Protein AF-0000000084929767 (afdb_homodimer)

Radius of gyration: 20.34 Å; Cα contacts (8 Å, |Δi|>4): 968; chains: 2; bounding box: 61×55×46 Å

pLDDT: mean 95.63, std 10.63, range [23.5, 98.94]

Organism: Streptomyces venezuelae (strain ATCC 10712 / CBS 650.69 / DSM 40230 / JCM 4526 / NBRC 13096 / PD 04745) (NCBI:txid953739)

Sequence (358 aa):
MSEGKRAPLPHDFHPPVAAFTVVSDDIAPGGVLKDAQVYAAGNTSPQLRWEGFPPGTKSFAVTCFDPDAPTGSGFWHWVLFDIPASVTELPAGAGSGSFEGLPAGAVHVRNDYGSKDFGGAAPPAGDPAHRYVFTVYAVDSEKLGPDSDASPAAIGFNLRFHTLGRAQLIGEYAAPAAGMSEGKRAPLPHDFHPPVAAFTVVSDDIAPGGVLKDAQVYAAGNTSPQLRWEGFPPGTKSFAVTCFDPDAPTGSGFWHWVLFDIPASVTELPAGAGSGSFEGLPAGAVHVRNDYGSKDFGGAAPPAGDPAHRYVFTVYAVDSEKLGPDSDASPAAIGFNLRFHTLGRAQLIGEYAAPAAG

Foldseek 3Di:
DPPDDAFDDPCPPADDAAAWAKDFPQFDFAAAHDQCQAQVGNFKDTKMFIDDADPLFAWKKKWKWWRRAPPVRTWTQWIKILHGPVDGIAHIRCFHDPNVRPDPPIEFAQTPVRDRGGGGDDHDAPDDKIKIKIKMFRFNDSDLPDHNHDYPVVSVVSSSVGGNYMYIGIHIYHDHHPD/DPPDDAFDDPCPPADDAAAWAKDFPQFDFAAAHDQCQAQVGNFKDTKMFIDDADPLFAWKKKWKWWSRAPPVRTWTQWIKILHGPVDGIAHIRCFHDPNVRPDPPIEFAQTPVRDRGGGGDDHDAPDDKIKIKIKMFRFNDSDLPDHRHDYPVVSVVSSSVGGNYMYIGIHIYHDHHPD

InterPro domains:
  IPR005247 YbhB/YbcL/LppC-like [TIGR00481] (39-170)
  IPR005247 YbhB/YbcL/LppC-like [cd00865] (21-173)
  IPR008914 Phosphatidylethanolamine-binding protein [PF01161] (40-173)
  IPR036610 PEBP-like superfamily [G3DSA:3.90.280.10] (6-175)
  IPR036610 PEBP-like superfamily [SSF49777] (20-174)

Structure (mmCIF, N/CA/C/O backbone):
data_AF-0000000084929767-model_v1
#
loop_
_entity.id
_entity.type
_entity.pdbx_description
1 polymer 'Phospholipid-binding protein'
#
loop_
_atom_site.group_PDB
_atom_site.id
_atom_site.type_symbol
_atom_site.label_atom_id
_atom_site.label_alt_id
_atom_site.label_comp_id
_atom_site.label_asym_id
_atom_site.label_entity_id
_atom_site.label_seq_id
_atom_site.pdbx_PDB_ins_code
_atom_site.Cartn_x
_atom_site.Cartn_y
_atom_site.Cartn_z
_atom_site.occupancy
_atom_site.B_iso_or_equiv
_atom_site.auth_seq_id
_atom_site.auth_comp_id
_atom_site.auth_asym_id
_atom_site.auth_atom_id
_atom_site.pdbx_PDB_model_num
ATOM 1 N N . MET A 1 1 ? -19.5 9.883 -20.906 1 24 1 MET A N 1
ATOM 2 C CA . MET A 1 1 ? -18.938 9.867 -19.547 1 24 1 MET A CA 1
ATOM 3 C C . MET A 1 1 ? -17.438 9.617 -19.578 1 24 1 MET A C 1
ATOM 5 O O . MET A 1 1 ? -16.953 8.789 -20.359 1 24 1 MET A O 1
ATOM 9 N N . SER A 1 2 ? -16.594 10.602 -19.547 1 31.78 2 SER A N 1
ATOM 10 C CA . SER A 1 2 ? -15.148 10.531 -19.781 1 31.78 2 SER A CA 1
ATOM 11 C C . SER A 1 2 ? -14.562 9.25 -19.203 1 31.78 2 SER A C 1
ATOM 13 O O . SER A 1 2 ? -14.844 8.891 -18.062 1 31.78 2 SER A O 1
ATOM 15 N N . GLU A 1 3 ? -14.594 8.18 -19.734 1 40.56 3 GLU A N 1
ATOM 16 C CA . GLU A 1 3 ? -14.031 6.918 -19.266 1 40.56 3 GLU A CA 1
ATOM 17 C C . GLU A 1 3 ? -12.891 7.152 -18.281 1 40.56 3 GLU A C 1
ATOM 19 O O . GLU A 1 3 ? -11.828 7.652 -18.672 1 40.56 3 GLU A O 1
ATOM 24 N N . GLY A 1 4 ? -13.086 7.742 -17.156 1 52.62 4 GLY A N 1
ATOM 25 C CA . GLY A 1 4 ? -12.195 8.289 -16.156 1 52.62 4 GLY A CA 1
ATOM 26 C C . GLY A 1 4 ? -10.977 7.418 -15.898 1 52.62 4 GLY A C 1
ATOM 27 O O . GLY A 1 4 ? -11.016 6.207 -16.125 1 52.62 4 GLY A O 1
ATOM 28 N N . LYS A 1 5 ? -9.742 7.898 -15.969 1 76.12 5 LYS A N 1
ATOM 29 C CA . LYS A 1 5 ? -8.43 7.285 -15.781 1 76.12 5 LYS A CA 1
ATOM 30 C C . LYS A 1 5 ? -8.383 6.473 -14.492 1 76.12 5 LYS A C 1
ATOM 32 O O . LYS A 1 5 ? -8.812 6.945 -13.438 1 76.12 5 LYS A O 1
ATOM 37 N N . ARG A 1 6 ? -8.344 5.047 -14.57 1 91 6 ARG A N 1
ATOM 38 C CA . ARG A 1 6 ? -8.203 4.129 -13.438 1 91 6 ARG A CA 1
ATOM 39 C C . ARG A 1 6 ? -6.77 4.098 -12.93 1 91 6 ARG A C 1
ATOM 41 O O . ARG A 1 6 ? -5.84 4.453 -13.656 1 91 6 ARG A O 1
ATOM 48 N N . ALA A 1 7 ? -6.73 3.816 -11.703 1 95.12 7 ALA A N 1
ATOM 49 C CA . ALA A 1 7 ? -5.406 3.662 -11.109 1 95.12 7 ALA A CA 1
ATOM 50 C C . ALA A 1 7 ? -4.574 2.643 -11.883 1 95.12 7 ALA A C 1
ATOM 52 O O . ALA A 1 7 ? -5.117 1.687 -12.445 1 95.12 7 ALA A O 1
ATOM 53 N N . PRO A 1 8 ? -3.293 2.797 -11.961 1 95.25 8 PRO A N 1
ATOM 54 C CA . PRO A 1 8 ? -2.443 1.841 -12.68 1 95.25 8 PRO A CA 1
ATOM 55 C C . PRO A 1 8 ? -2.375 0.481 -11.992 1 95.25 8 PRO A C 1
ATOM 57 O O . PRO A 1 8 ? -2.703 0.367 -10.805 1 95.25 8 PRO A O 1
ATOM 60 N N . LEU A 1 9 ? -1.969 -0.459 -12.789 1 96.19 9 LEU A N 1
ATOM 61 C CA . LEU A 1 9 ? -1.688 -1.779 -12.234 1 96.19 9 LEU A CA 1
ATOM 62 C C . LEU A 1 9 ? -0.354 -1.786 -11.5 1 96.19 9 LEU A C 1
ATOM 64 O O . LEU A 1 9 ? 0.481 -0.903 -11.703 1 96.19 9 LEU A O 1
ATOM 68 N N . PRO A 1 10 ? -0.152 -2.791 -10.594 1 94.62 10 PRO A N 1
ATOM 69 C CA . PRO A 1 10 ? 0.975 -2.725 -9.656 1 94.62 10 PRO A CA 1
ATOM 70 C C . PRO A 1 10 ? 2.328 -2.801 -10.359 1 94.62 10 PRO A C 1
ATOM 72 O O . PRO A 1 10 ? 3.346 -2.387 -9.797 1 94.62 10 PRO A O 1
ATOM 75 N N . HIS A 1 11 ? 2.391 -3.279 -11.586 1 95.5 11 HIS A N 1
ATOM 76 C CA . HIS A 1 11 ? 3.695 -3.475 -12.211 1 95.5 11 HIS A CA 1
ATOM 77 C C . HIS A 1 11 ? 3.859 -2.584 -13.43 1 95.5 11 HIS A C 1
ATOM 79 O O . HIS A 1 11 ? 4.801 -2.756 -14.211 1 95.5 11 HIS A O 1
ATOM 85 N N . ASP A 1 12 ? 2.971 -1.647 -13.594 1 94.94 12 ASP A N 1
ATOM 86 C CA . ASP A 1 12 ? 2.959 -0.77 -14.758 1 94.94 12 ASP A CA 1
ATOM 87 C C . ASP A 1 12 ? 4.242 0.056 -14.836 1 94.94 12 ASP A C 1
ATOM 89 O O . ASP A 1 12 ? 4.652 0.47 -15.922 1 94.94 12 ASP A O 1
ATOM 93 N N . PHE A 1 13 ? 4.906 0.225 -13.734 1 92.56 13 PHE A N 1
ATOM 94 C CA . PHE A 1 13 ? 6.082 1.089 -13.719 1 92.56 13 PHE A CA 1
ATOM 95 C C . PHE A 1 13 ? 7.34 0.289 -13.406 1 92.56 13 PHE A C 1
ATOM 97 O O . PHE A 1 13 ? 8.359 0.856 -13.016 1 92.56 13 PHE A O 1
ATOM 104 N N . HIS A 1 14 ? 7.219 -1.006 -13.43 1 93.94 14 HIS A N 1
ATOM 105 C CA . HIS A 1 14 ? 8.359 -1.892 -13.234 1 93.94 14 HIS A CA 1
ATOM 106 C C . HIS A 1 14 ? 9 -2.262 -14.57 1 93.94 14 HIS A C 1
ATOM 108 O O . HIS A 1 14 ? 8.328 -2.291 -15.602 1 93.94 14 HIS A O 1
ATOM 114 N N . PRO A 1 15 ? 10.297 -2.488 -14.5 1 91.56 15 PRO A N 1
ATOM 115 C CA . PRO A 1 15 ? 10.883 -3.045 -15.719 1 91.56 15 PRO A CA 1
ATOM 116 C C . PRO A 1 15 ? 10.211 -4.348 -16.156 1 91.56 15 PRO A C 1
ATOM 118 O O . PRO A 1 15 ? 9.758 -5.125 -15.312 1 91.56 15 PRO A O 1
ATOM 121 N N . PRO A 1 16 ? 10.211 -4.598 -17.453 1 95.69 16 PRO A N 1
ATOM 122 C CA . PRO A 1 16 ? 9.625 -5.859 -17.906 1 95.69 16 PRO A CA 1
ATOM 123 C C . PRO A 1 16 ? 10.438 -7.078 -17.469 1 95.69 16 PRO A C 1
ATOM 125 O O . PRO A 1 16 ? 11.664 -7.004 -17.359 1 95.69 16 PRO A O 1
ATOM 128 N N . VAL A 1 17 ? 9.734 -8.125 -17.203 1 97.81 17 VAL A N 1
ATOM 129 C CA . VAL A 1 17 ? 10.312 -9.445 -16.984 1 97.81 17 VAL A CA 1
ATOM 130 C C . VAL A 1 17 ? 9.625 -10.469 -17.875 1 97.81 17 VAL A C 1
ATOM 132 O O . VAL A 1 17 ? 8.648 -10.148 -18.562 1 97.81 17 VAL A O 1
ATOM 135 N N . ALA A 1 18 ? 10.188 -11.711 -17.875 1 98.44 18 ALA A N 1
ATOM 136 C CA . ALA A 1 18 ? 9.586 -12.766 -18.672 1 98.44 18 ALA A CA 1
ATOM 137 C C . ALA A 1 18 ? 8.133 -12.992 -18.266 1 98.44 18 ALA A C 1
ATOM 139 O O . ALA A 1 18 ? 7.797 -12.969 -17.078 1 98.44 18 ALA A O 1
ATOM 140 N N . ALA A 1 19 ? 7.359 -13.211 -19.266 1 98.56 19 ALA A N 1
ATOM 141 C CA . ALA A 1 19 ? 5.961 -13.555 -19.016 1 98.56 19 ALA A CA 1
ATOM 142 C C . ALA A 1 19 ? 5.762 -15.07 -19 1 98.56 19 ALA A C 1
ATOM 144 O O . ALA A 1 19 ? 6.477 -15.797 -19.688 1 98.56 19 ALA A O 1
ATOM 145 N N . PHE A 1 20 ? 4.871 -15.523 -18.203 1 98.81 20 PHE A N 1
ATOM 146 C CA . PHE A 1 20 ? 4.387 -16.906 -18.25 1 98.81 20 PHE A CA 1
ATOM 147 C C . PHE A 1 20 ? 2.9 -16.969 -17.922 1 98.81 20 PHE A C 1
ATOM 149 O O . PHE A 1 20 ? 2.205 -15.945 -17.969 1 98.81 20 PHE A O 1
ATOM 156 N N . THR A 1 21 ? 2.371 -18.188 -17.672 1 98.88 21 THR A N 1
ATOM 157 C CA . THR A 1 21 ? 0.918 -18.312 -17.672 1 98.88 21 THR A CA 1
ATOM 158 C C . THR A 1 21 ? 0.411 -18.688 -16.281 1 98.88 21 THR A C 1
ATOM 160 O O . THR A 1 21 ? 0.999 -19.547 -15.609 1 98.88 21 THR A O 1
ATOM 163 N N . VAL A 1 22 ? -0.606 -18.062 -15.852 1 98.94 22 VAL A N 1
ATOM 164 C CA . VAL A 1 22 ? -1.405 -18.484 -14.711 1 98.94 22 VAL A CA 1
ATOM 165 C C . VAL A 1 22 ? -2.875 -18.578 -15.109 1 98.94 22 VAL A C 1
ATOM 167 O O . VAL A 1 22 ? -3.381 -17.734 -15.852 1 98.94 22 VAL A O 1
ATOM 170 N N . VAL A 1 23 ? -3.514 -19.641 -14.703 1 98.88 23 VAL A N 1
ATOM 171 C CA . VAL A 1 23 ? -4.934 -19.859 -14.938 1 98.88 23 VAL A CA 1
ATOM 172 C C . VAL A 1 23 ? -5.617 -20.281 -13.641 1 98.88 23 VAL A C 1
ATOM 174 O O . VAL A 1 23 ? -4.949 -20.578 -12.648 1 98.88 23 VAL A O 1
ATOM 177 N N . SER A 1 24 ? -6.906 -20.328 -13.664 1 98.88 24 SER A N 1
ATOM 178 C CA . SER A 1 24 ? -7.691 -20.734 -12.5 1 98.88 24 SER A CA 1
ATOM 179 C C . SER A 1 24 ? -9 -21.391 -12.922 1 98.88 24 SER A C 1
ATOM 181 O O . SER A 1 24 ? -9.609 -21.016 -13.922 1 98.88 24 SER A O 1
ATOM 183 N N . ASP A 1 25 ? -9.422 -22.312 -12.18 1 98.25 25 ASP A N 1
ATOM 184 C CA . ASP A 1 25 ? -10.742 -22.891 -12.344 1 98.25 25 ASP A CA 1
ATOM 185 C C . ASP A 1 25 ? -11.828 -21.969 -11.789 1 98.25 25 ASP A C 1
ATOM 187 O O . ASP A 1 25 ? -13.008 -22.141 -12.086 1 98.25 25 ASP A O 1
ATOM 191 N N . ASP A 1 26 ? -11.453 -21 -10.992 1 98.62 26 ASP A N 1
ATOM 192 C CA . ASP A 1 26 ? -12.406 -20.203 -10.242 1 98.62 26 ASP A CA 1
ATOM 193 C C . ASP A 1 26 ? -12.555 -18.812 -10.859 1 98.62 26 ASP A C 1
ATOM 195 O O . ASP A 1 26 ? -13.578 -18.141 -10.664 1 98.62 26 ASP A O 1
ATOM 199 N N . ILE A 1 27 ? -11.539 -18.328 -11.492 1 98.5 27 ILE A N 1
ATOM 200 C CA . ILE A 1 27 ? -11.523 -16.969 -12.008 1 98.5 27 ILE A CA 1
ATOM 201 C C . ILE A 1 27 ? -11.258 -16.984 -13.516 1 98.5 27 ILE A C 1
ATOM 203 O O . ILE A 1 27 ? -10.203 -17.453 -13.961 1 98.5 27 ILE A O 1
ATOM 207 N N . ALA A 1 28 ? -12.156 -16.484 -14.305 1 98 28 ALA A N 1
ATOM 208 C CA . ALA A 1 28 ? -11.938 -16.25 -15.727 1 98 28 ALA A CA 1
ATOM 209 C C . ALA A 1 28 ? -11.234 -14.922 -15.977 1 98 28 ALA A C 1
ATOM 211 O O . ALA A 1 28 ? -11.539 -13.922 -15.328 1 98 28 ALA A O 1
ATOM 212 N N . PRO A 1 29 ? -10.281 -14.961 -16.891 1 97.88 29 PRO A N 1
ATOM 213 C CA . PRO A 1 29 ? -9.641 -13.68 -17.203 1 97.88 29 PRO A CA 1
ATOM 214 C C . PRO A 1 29 ? -10.648 -12.57 -17.516 1 97.88 29 PRO A C 1
ATOM 216 O O . PRO A 1 29 ? -11.484 -12.719 -18.406 1 97.88 29 PRO A O 1
ATOM 219 N N . GLY A 1 30 ? -10.609 -11.516 -16.703 1 97.38 30 GLY A N 1
ATOM 220 C CA . GLY A 1 30 ? -11.523 -10.398 -16.891 1 97.38 30 GLY A CA 1
ATOM 221 C C . GLY A 1 30 ? -12.93 -10.695 -16.391 1 97.38 30 GLY A C 1
ATOM 222 O O . GLY A 1 30 ? -13.836 -9.883 -16.578 1 97.38 30 GLY A O 1
ATOM 223 N N . GLY A 1 31 ? -13.062 -11.766 -15.789 1 98.06 31 GLY A N 1
ATOM 224 C CA . GLY A 1 31 ? -14.391 -12.18 -15.359 1 98.06 31 GLY A CA 1
ATOM 225 C C . GLY A 1 31 ? -14.789 -11.617 -14.008 1 98.06 31 GLY A C 1
ATOM 226 O O . GLY A 1 31 ? -13.969 -11.008 -13.32 1 98.06 31 GLY A O 1
ATOM 227 N N . VAL A 1 32 ? -16.047 -11.836 -13.656 1 98.31 32 VAL A N 1
ATOM 228 C CA . VAL A 1 32 ? -16.562 -11.422 -12.352 1 98.31 32 VAL A CA 1
ATOM 229 C C . VAL A 1 32 ? -16.234 -12.477 -11.305 1 98.31 32 VAL A C 1
ATOM 231 O O . VAL A 1 32 ? -16.469 -13.672 -11.508 1 98.31 32 VAL A O 1
ATOM 234 N N . LEU A 1 33 ? -15.609 -12.047 -10.266 1 98.69 33 LEU A N 1
ATOM 235 C CA . LEU A 1 33 ? -15.344 -12.961 -9.164 1 98.69 33 LEU A CA 1
ATOM 236 C C . LEU A 1 33 ? -16.641 -13.57 -8.641 1 98.69 33 LEU A C 1
ATOM 238 O O . LEU A 1 33 ? -17.656 -12.883 -8.523 1 98.69 33 LEU A O 1
ATOM 242 N N . LYS A 1 34 ? -16.578 -14.859 -8.344 1 98.12 34 LYS A N 1
ATOM 243 C CA . LYS A 1 34 ? -17.719 -15.562 -7.77 1 98.12 34 LYS A CA 1
ATOM 244 C C . LYS A 1 34 ? -17.812 -15.336 -6.262 1 98.12 34 LYS A C 1
ATOM 246 O O . LYS A 1 34 ? -16.891 -14.789 -5.66 1 98.12 34 LYS A O 1
ATOM 251 N N . ASP A 1 35 ? -18.906 -15.797 -5.645 1 98 35 ASP A N 1
ATOM 252 C CA . ASP A 1 35 ? -19.141 -15.617 -4.215 1 98 35 ASP A CA 1
ATOM 253 C C . ASP A 1 35 ? -17.984 -16.188 -3.398 1 98 35 ASP A C 1
ATOM 255 O O . ASP A 1 35 ? -17.656 -15.672 -2.334 1 98 35 ASP A O 1
ATOM 259 N N . ALA A 1 36 ? -17.438 -17.203 -3.898 1 98.44 36 ALA A N 1
ATOM 260 C CA . ALA A 1 36 ? -16.344 -17.859 -3.184 1 98.44 36 ALA A CA 1
ATOM 261 C C . ALA A 1 36 ? -15.203 -16.891 -2.91 1 98.44 36 ALA A C 1
ATOM 263 O O . ALA A 1 36 ? -14.531 -16.984 -1.881 1 98.44 36 ALA A O 1
ATOM 264 N N . GLN A 1 37 ? -14.93 -15.883 -3.818 1 98.69 37 GLN A N 1
ATOM 265 C CA . GLN A 1 37 ? -13.789 -14.984 -3.693 1 98.69 37 GLN A CA 1
ATOM 266 C C . GLN A 1 37 ? -14.211 -13.625 -3.137 1 98.69 37 GLN A C 1
ATOM 268 O O . GLN A 1 37 ? -13.453 -12.656 -3.203 1 98.69 37 GLN A O 1
ATOM 273 N N . VAL A 1 38 ? -15.453 -13.555 -2.629 1 98.56 38 VAL A N 1
ATOM 274 C CA . VAL A 1 38 ? -15.977 -12.328 -2.033 1 98.56 38 VAL A CA 1
ATOM 275 C C . VAL A 1 38 ? -15.859 -12.406 -0.513 1 98.56 38 VAL A C 1
ATOM 277 O O . VAL A 1 38 ? -16.203 -13.422 0.095 1 98.56 38 VAL A O 1
ATOM 280 N N . TYR A 1 39 ? -15.406 -11.344 0.039 1 98.5 39 TYR A N 1
ATOM 281 C CA . TYR A 1 39 ? -15.055 -11.312 1.455 1 98.5 39 TYR A CA 1
ATOM 282 C C . TYR A 1 39 ? -16.25 -11.688 2.32 1 98.5 39 TYR A C 1
ATOM 284 O O . TYR A 1 39 ? -16.141 -12.547 3.199 1 98.5 39 TYR A O 1
ATOM 292 N N . ALA A 1 40 ? -17.406 -11.062 2.129 1 97.38 40 ALA A N 1
ATOM 293 C CA . ALA A 1 40 ? -18.609 -11.227 2.957 1 97.38 40 ALA A CA 1
ATOM 294 C C . ALA A 1 40 ? -19.344 -12.516 2.605 1 97.38 40 ALA A C 1
ATOM 296 O O . ALA A 1 40 ? -20.391 -12.82 3.188 1 97.38 40 ALA A O 1
ATOM 297 N N . ALA A 1 41 ? -18.891 -13.305 1.726 1 97.62 41 ALA A N 1
ATOM 298 C CA . ALA A 1 41 ? -19.5 -14.555 1.301 1 97.62 41 ALA A CA 1
ATOM 299 C C . ALA A 1 41 ? -18.562 -15.734 1.546 1 97.62 41 ALA A C 1
ATOM 301 O O . ALA A 1 41 ? -18.219 -16.031 2.691 1 97.62 41 ALA A O 1
ATOM 302 N N . GLY A 1 42 ? -17.922 -16.281 0.603 1 98.19 42 GLY A N 1
ATOM 303 C CA . GLY A 1 42 ? -17.094 -17.469 0.773 1 98.19 42 GLY A CA 1
ATOM 304 C C . GLY A 1 42 ? -15.719 -17.156 1.337 1 98.19 42 GLY A C 1
ATOM 305 O O . GLY A 1 42 ? -15.172 -17.938 2.127 1 98.19 42 GLY A O 1
ATOM 306 N N . ASN A 1 43 ? -15.164 -16 0.925 1 98.69 43 ASN A N 1
ATOM 307 C CA . ASN A 1 43 ? -13.852 -15.562 1.373 1 98.69 43 ASN A CA 1
ATOM 308 C C . ASN A 1 43 ? -12.797 -16.656 1.219 1 98.69 43 ASN A C 1
ATOM 310 O O . ASN A 1 43 ? -12.047 -16.938 2.152 1 98.69 43 ASN A O 1
ATOM 314 N N . THR A 1 44 ? -12.703 -17.281 0.111 1 98.69 44 THR A N 1
ATOM 315 C CA . THR A 1 44 ? -11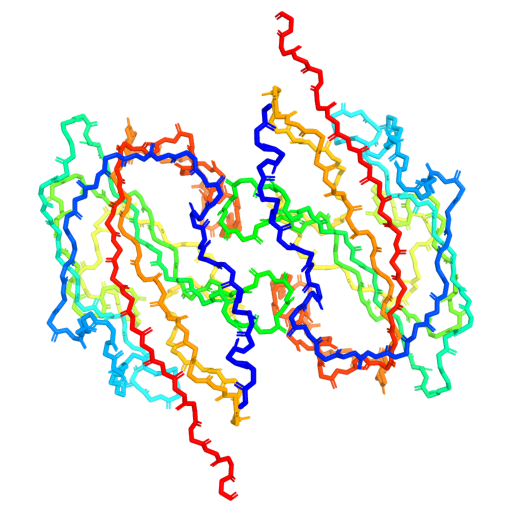.828 -18.406 -0.19 1 98.69 44 THR A CA 1
ATOM 316 C C . THR A 1 44 ? -10.852 -18.047 -1.309 1 98.69 44 THR A C 1
ATOM 318 O O . THR A 1 44 ? -11.258 -17.516 -2.346 1 98.69 44 THR A O 1
ATOM 321 N N . SER A 1 45 ? -9.562 -18.297 -1.059 1 98.94 45 SER A N 1
ATOM 322 C CA . SER A 1 45 ? -8.586 -18.078 -2.119 1 98.94 45 SER A CA 1
ATOM 323 C C . SER A 1 45 ? -8.867 -18.953 -3.328 1 98.94 45 SER A C 1
ATOM 325 O O . SER A 1 45 ? -9.273 -20.109 -3.18 1 98.94 45 SER A O 1
ATOM 327 N N . PRO A 1 46 ? -8.695 -18.484 -4.496 1 98.88 46 PRO A N 1
ATOM 328 C CA . PRO A 1 46 ? -8.984 -19.266 -5.703 1 98.88 46 PRO A CA 1
ATOM 329 C C . PRO A 1 46 ? -7.93 -20.328 -5.98 1 98.88 46 PRO A C 1
ATOM 331 O O . PRO A 1 46 ? -6.797 -20.219 -5.5 1 98.88 46 PRO A O 1
ATOM 334 N N . GLN A 1 47 ? -8.375 -21.375 -6.668 1 98.88 47 GLN A N 1
ATOM 335 C CA . GLN A 1 47 ? -7.402 -22.25 -7.297 1 98.88 47 GLN A CA 1
ATOM 336 C C . GLN A 1 47 ? -6.574 -21.516 -8.344 1 98.88 47 GLN A C 1
ATOM 338 O O . GLN A 1 47 ? -7.113 -20.719 -9.117 1 98.88 47 GLN A O 1
ATOM 343 N N . LEU A 1 48 ? -5.281 -21.656 -8.32 1 98.94 48 LEU A N 1
ATOM 344 C CA . LEU A 1 48 ? -4.367 -21.094 -9.305 1 98.94 48 LEU A CA 1
ATOM 345 C C . LEU A 1 48 ? -3.379 -22.156 -9.789 1 98.94 48 LEU A C 1
ATOM 347 O O . LEU A 1 48 ? -2.881 -22.953 -9 1 98.94 48 LEU A O 1
ATOM 351 N N . ARG A 1 49 ? -3.111 -22.156 -11.031 1 98.94 49 ARG A N 1
ATOM 352 C CA . ARG A 1 49 ? -2.098 -23.016 -11.641 1 98.94 49 ARG A CA 1
ATOM 353 C C . ARG A 1 49 ? -1.264 -22.234 -12.648 1 98.94 49 ARG A C 1
ATOM 355 O O . ARG A 1 49 ? -1.791 -21.406 -13.391 1 98.94 49 ARG A O 1
ATOM 362 N N . TRP A 1 50 ? -0.004 -22.531 -12.703 1 98.94 50 TRP A N 1
ATOM 363 C CA . TRP A 1 50 ? 0.861 -21.766 -13.602 1 98.94 50 TRP A CA 1
ATOM 364 C C . TRP A 1 50 ? 1.873 -22.672 -14.289 1 98.94 50 TRP A C 1
ATOM 366 O O . TRP A 1 50 ? 2.145 -23.781 -13.82 1 98.94 50 TRP A O 1
ATOM 376 N N . GLU A 1 51 ? 2.346 -22.219 -15.375 1 98.88 51 GLU A N 1
ATOM 377 C CA . GLU A 1 51 ? 3.301 -22.969 -16.203 1 98.88 51 GLU A CA 1
ATOM 378 C C . GLU A 1 51 ? 4.094 -22.016 -17.109 1 98.88 51 GLU A C 1
ATOM 380 O O . GLU A 1 51 ? 3.734 -20.859 -17.266 1 98.88 51 GLU A O 1
ATOM 385 N N . GLY A 1 52 ? 5.188 -22.516 -17.656 1 98.81 52 GLY A N 1
ATOM 386 C CA . GLY A 1 52 ? 5.969 -21.766 -18.625 1 98.81 52 GLY A CA 1
ATOM 387 C C . GLY A 1 52 ? 6.875 -20.734 -17.984 1 98.81 52 GLY A C 1
ATOM 388 O O . GLY A 1 52 ? 7.258 -19.75 -18.625 1 98.81 52 GLY A O 1
ATOM 389 N N . PHE A 1 53 ? 7.191 -20.859 -16.734 1 98.88 53 PHE A N 1
ATOM 390 C CA . PHE A 1 53 ? 8.047 -19.922 -16.031 1 98.88 53 PHE A CA 1
ATOM 391 C C . PHE A 1 53 ? 9.508 -20.109 -16.422 1 98.88 53 PHE A C 1
ATOM 393 O O . PHE A 1 53 ? 9.891 -21.172 -16.906 1 98.88 53 PHE A O 1
ATOM 400 N N . PRO A 1 54 ? 10.289 -19.078 -16.281 1 98.81 54 PRO A N 1
ATOM 401 C CA . PRO A 1 54 ? 11.664 -19.125 -16.797 1 98.81 54 PRO A CA 1
ATOM 402 C C . PRO A 1 54 ? 12.562 -2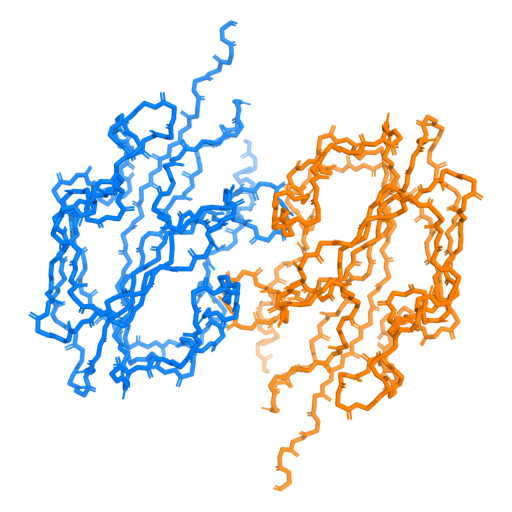0.062 -16.016 1 98.81 54 PRO A C 1
ATOM 404 O O . PRO A 1 54 ? 12.328 -20.312 -14.836 1 98.81 54 PRO A O 1
ATOM 407 N N . PRO A 1 55 ? 13.602 -20.578 -16.703 1 98.5 55 PRO A N 1
ATOM 408 C CA . PRO A 1 55 ? 14.625 -21.328 -15.984 1 98.5 55 PRO A CA 1
ATOM 409 C C . PRO A 1 55 ? 15.281 -20.516 -14.875 1 98.5 55 PRO A C 1
ATOM 411 O O . PRO A 1 55 ? 15.328 -19.281 -14.945 1 98.5 55 PRO A O 1
ATOM 414 N N . GLY A 1 56 ? 15.727 -21.172 -13.883 1 98.69 56 GLY A N 1
ATOM 415 C CA . GLY A 1 56 ? 16.391 -20.484 -12.781 1 98.69 56 GLY A CA 1
ATOM 416 C C . GLY A 1 56 ? 15.453 -20.172 -11.625 1 98.69 56 GLY A C 1
ATOM 417 O O . GLY A 1 56 ? 15.891 -19.719 -10.562 1 98.69 56 GLY A O 1
ATOM 418 N N . THR A 1 57 ? 14.125 -20.438 -11.875 1 98.88 57 THR A N 1
ATOM 419 C CA . THR A 1 57 ? 13.148 -20.219 -10.82 1 98.88 57 THR A CA 1
ATOM 420 C C . THR A 1 57 ? 13.414 -21.141 -9.633 1 98.88 57 THR A C 1
ATOM 422 O O . THR A 1 57 ? 13.539 -22.359 -9.805 1 98.88 57 THR A O 1
ATOM 425 N N . LYS A 1 58 ? 13.438 -20.5 -8.398 1 98.88 58 LYS A N 1
ATOM 426 C CA . LYS A 1 58 ? 13.742 -21.281 -7.203 1 98.88 58 LYS A CA 1
ATOM 427 C C . LYS A 1 58 ? 12.562 -21.281 -6.23 1 98.88 58 LYS A C 1
ATOM 429 O O . LYS A 1 58 ? 12.508 -22.109 -5.32 1 98.88 58 LYS A O 1
ATOM 434 N N . SER A 1 59 ? 11.688 -20.406 -6.352 1 98.94 59 SER A N 1
ATOM 435 C CA . SER A 1 59 ? 10.438 -20.344 -5.605 1 98.94 59 SER A CA 1
ATOM 436 C C . SER A 1 59 ? 9.406 -19.484 -6.332 1 98.94 59 SER A C 1
ATOM 438 O O . SER A 1 59 ? 9.695 -18.922 -7.391 1 98.94 59 SER A O 1
ATOM 440 N N . PHE A 1 60 ? 8.211 -19.438 -5.805 1 98.94 60 PHE A N 1
ATOM 441 C CA . PHE A 1 60 ? 7.168 -18.562 -6.316 1 98.94 60 PHE A CA 1
ATOM 442 C C . PHE A 1 60 ? 6.609 -17.672 -5.203 1 98.94 60 PHE A C 1
ATOM 444 O O . PHE A 1 60 ? 6.746 -18 -4.023 1 98.94 60 PHE A O 1
ATOM 451 N N . ALA A 1 61 ? 6.051 -16.625 -5.578 1 98.94 61 ALA A N 1
ATOM 452 C CA . ALA A 1 61 ? 5.156 -15.812 -4.758 1 98.94 61 ALA A CA 1
ATOM 453 C C . ALA A 1 61 ? 3.807 -15.609 -5.445 1 98.94 61 ALA A C 1
ATOM 455 O O . ALA A 1 61 ? 3.729 -15.602 -6.676 1 98.94 61 ALA A O 1
ATOM 456 N N . VAL A 1 62 ? 2.768 -15.531 -4.676 1 98.94 62 VAL A N 1
ATOM 457 C CA . VAL A 1 62 ? 1.418 -15.25 -5.152 1 98.94 62 VAL A CA 1
ATOM 458 C C . VAL A 1 62 ? 0.844 -14.055 -4.398 1 98.94 62 VAL A C 1
ATOM 460 O O . VAL A 1 62 ? 0.874 -14.016 -3.166 1 98.94 62 VAL A O 1
ATOM 463 N N . THR A 1 63 ? 0.348 -13.055 -5.121 1 98.94 63 THR A N 1
ATOM 464 C CA . THR A 1 63 ? -0.269 -11.891 -4.508 1 98.94 63 THR A CA 1
ATOM 465 C C . THR A 1 63 ? -1.633 -11.602 -5.133 1 98.94 63 THR A C 1
ATOM 467 O O . THR A 1 63 ? -1.935 -12.094 -6.223 1 98.94 63 THR A O 1
ATOM 470 N N . CYS A 1 64 ? -2.436 -10.914 -4.449 1 98.94 64 CYS A N 1
ATOM 471 C CA . CYS A 1 64 ? -3.662 -10.312 -4.961 1 98.94 64 CYS A CA 1
ATOM 472 C C . CYS A 1 64 ? -3.752 -8.844 -4.566 1 98.94 64 CYS A C 1
ATOM 474 O O . CYS A 1 64 ? -3.777 -8.516 -3.379 1 98.94 64 CYS A O 1
ATOM 476 N N . PHE A 1 65 ? -3.838 -8.016 -5.52 1 98.94 65 PHE A N 1
ATOM 477 C CA . PHE A 1 65 ? -3.797 -6.574 -5.32 1 98.94 65 PHE A CA 1
ATOM 478 C C . PHE A 1 65 ? -5.008 -5.906 -5.961 1 98.94 65 PHE A C 1
ATOM 480 O O . PHE A 1 65 ? -5.387 -6.242 -7.082 1 98.94 65 PHE A O 1
ATOM 487 N N . ASP A 1 66 ? -5.707 -5.043 -5.223 1 98.88 66 ASP A N 1
ATOM 488 C CA . ASP A 1 66 ? -6.789 -4.184 -5.691 1 98.88 66 ASP A CA 1
ATOM 489 C C . ASP A 1 66 ? -6.301 -2.758 -5.918 1 98.88 66 ASP A C 1
ATOM 491 O O . ASP A 1 66 ? -6.238 -1.96 -4.98 1 98.88 66 ASP A O 1
ATOM 495 N N . PRO A 1 67 ? -5.914 -2.418 -7.168 1 98.31 67 PRO A N 1
ATOM 496 C CA . PRO A 1 67 ? -5.418 -1.063 -7.422 1 98.31 67 PRO A CA 1
ATOM 497 C C . PRO A 1 67 ? -6.512 -0.003 -7.309 1 98.31 67 PRO A C 1
ATOM 499 O O . PRO A 1 67 ? -6.211 1.19 -7.219 1 98.31 67 PRO A O 1
ATOM 502 N N . ASP A 1 68 ? -7.738 -0.405 -7.293 1 97.81 68 ASP A N 1
ATOM 503 C CA . ASP A 1 68 ? -8.859 0.525 -7.367 1 97.81 68 ASP A CA 1
ATOM 504 C C . ASP A 1 68 ? -9.359 0.9 -5.973 1 97.81 68 ASP A C 1
ATOM 506 O O . ASP A 1 68 ? -10.258 1.728 -5.832 1 97.81 68 ASP A O 1
ATOM 510 N N . ALA A 1 69 ? -8.805 0.188 -4.934 1 97.88 69 ALA A N 1
ATOM 511 C CA . ALA A 1 69 ? -9.211 0.553 -3.58 1 97.88 69 ALA A CA 1
ATOM 512 C C . ALA A 1 69 ? -8.883 2.014 -3.283 1 97.88 69 ALA A C 1
ATOM 514 O O . ALA A 1 69 ? -7.77 2.475 -3.545 1 97.88 69 ALA A O 1
ATOM 515 N N . PRO A 1 70 ? -9.805 2.77 -2.791 1 96.56 70 PRO A N 1
ATOM 516 C CA . PRO A 1 70 ? -9.617 4.203 -2.562 1 96.56 70 PRO A CA 1
ATOM 517 C C . PRO A 1 70 ? -8.867 4.504 -1.265 1 96.56 70 PRO A C 1
ATOM 519 O O . PRO A 1 70 ? -9.398 5.199 -0.393 1 96.56 70 PRO A O 1
ATOM 522 N N . THR A 1 71 ? -7.629 4.043 -1.15 1 97.88 71 THR A N 1
ATOM 523 C CA . THR A 1 71 ? -6.867 4.145 0.089 1 97.88 71 THR A CA 1
ATOM 524 C C . THR A 1 71 ? -5.664 5.066 -0.091 1 97.88 71 THR A C 1
ATOM 526 O O . THR A 1 71 ? -4.961 5.371 0.875 1 97.88 71 THR A O 1
ATOM 529 N N . GLY A 1 72 ? -5.398 5.41 -1.425 1 96.75 72 GLY A N 1
ATOM 530 C CA . GLY A 1 72 ? -4.195 6.152 -1.75 1 96.75 72 GLY A CA 1
ATOM 531 C C . GLY A 1 72 ? -3.062 5.273 -2.246 1 96.75 72 GLY A C 1
ATOM 532 O O . GLY A 1 72 ? -2.139 5.754 -2.906 1 96.75 72 GLY A O 1
ATOM 533 N N . SER A 1 73 ? -3.143 3.957 -1.932 1 98.06 73 SER A N 1
ATOM 534 C CA . SER A 1 73 ? -2.061 3.057 -2.318 1 98.06 73 SER A CA 1
ATOM 535 C C . SER A 1 73 ? -2.605 1.731 -2.84 1 98.06 73 SER A C 1
ATOM 537 O O . SER A 1 73 ? -1.868 0.748 -2.938 1 98.06 73 SER A O 1
ATOM 539 N N . GLY A 1 74 ? -3.885 1.671 -3.1 1 98.38 74 GLY A N 1
ATOM 540 C CA . GLY A 1 74 ? -4.48 0.368 -3.346 1 98.38 74 GLY A CA 1
ATOM 541 C C . GLY A 1 74 ? -4.613 -0.474 -2.09 1 98.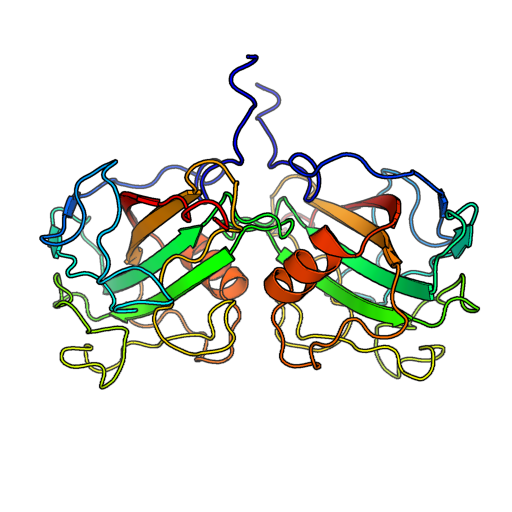38 74 GLY A C 1
ATOM 542 O O . GLY A 1 74 ? -4.586 0.053 -0.977 1 98.38 74 GLY A O 1
ATOM 543 N N . PHE A 1 75 ? -4.902 -1.795 -2.287 1 98.81 75 PHE A N 1
ATOM 544 C CA . PHE A 1 75 ? -5.164 -2.688 -1.166 1 98.81 75 PHE A CA 1
ATOM 545 C C . PHE A 1 75 ? -4.656 -4.094 -1.462 1 98.81 75 PHE A C 1
ATOM 547 O O . PHE A 1 75 ? -5.027 -4.695 -2.475 1 98.81 75 PHE A O 1
ATOM 554 N N . TRP A 1 76 ? -3.76 -4.574 -0.629 1 98.88 76 TRP A N 1
ATOM 555 C CA . TRP A 1 76 ? -3.256 -5.938 -0.759 1 98.88 76 TRP A CA 1
ATOM 556 C C . TRP A 1 76 ? -4.184 -6.93 -0.061 1 98.88 76 TRP A C 1
ATOM 558 O O . TRP A 1 76 ? -4.316 -6.906 1.165 1 98.88 76 TRP A O 1
ATOM 568 N N . HIS A 1 77 ? -4.742 -7.855 -0.811 1 98.94 77 HIS A N 1
ATOM 569 C CA . HIS A 1 77 ? -5.68 -8.852 -0.312 1 98.94 77 HIS A CA 1
ATOM 570 C C . HIS A 1 77 ? -4.957 -10.133 0.09 1 98.94 77 HIS A C 1
ATOM 572 O O . HIS A 1 77 ? -5.438 -10.883 0.943 1 98.94 77 HIS A O 1
ATOM 578 N N . TRP A 1 78 ? -3.809 -10.328 -0.547 1 98.94 78 TRP A N 1
ATOM 579 C CA . TRP A 1 78 ? -3.092 -11.594 -0.375 1 98.94 78 TRP A CA 1
ATOM 580 C C . TRP A 1 78 ? -1.62 -11.43 -0.742 1 98.94 78 TRP A C 1
ATOM 582 O O . TRP A 1 78 ? -1.289 -10.82 -1.761 1 98.94 78 TRP A O 1
ATOM 592 N N . VAL A 1 79 ? -0.7 -11.852 0.087 1 98.88 79 VAL A N 1
ATOM 593 C CA . VAL A 1 79 ? 0.722 -11.961 -0.224 1 98.88 79 VAL A CA 1
ATOM 594 C C . VAL A 1 79 ? 1.287 -13.25 0.358 1 98.88 79 VAL A C 1
ATOM 596 O O . VAL A 1 79 ? 1.336 -13.422 1.579 1 98.88 79 VAL A O 1
ATOM 599 N N . LEU A 1 80 ? 1.628 -14.148 -0.42 1 98.94 80 LEU A N 1
ATOM 600 C CA . LEU A 1 80 ? 2.203 -15.461 -0.114 1 98.94 80 LEU A CA 1
ATOM 601 C C . LEU A 1 80 ? 3.514 -15.664 -0.866 1 98.94 80 LEU A C 1
ATOM 603 O O . LEU A 1 80 ? 3.58 -15.445 -2.078 1 98.94 80 LEU A O 1
ATOM 607 N N . PHE A 1 81 ? 4.574 -16.016 -0.133 1 98.88 81 PHE A N 1
ATOM 608 C CA . PHE A 1 81 ? 5.84 -16.203 -0.832 1 98.88 81 PHE A CA 1
ATOM 609 C C . PHE A 1 81 ? 6.594 -17.406 -0.272 1 98.88 81 PHE A C 1
ATOM 611 O O . PHE A 1 81 ? 6.078 -18.125 0.585 1 98.88 81 PHE A O 1
ATOM 618 N N . ASP A 1 82 ? 7.68 -17.719 -0.86 1 98.88 82 ASP A N 1
ATOM 619 C CA . ASP A 1 82 ? 8.516 -18.875 -0.542 1 98.88 82 ASP A CA 1
ATOM 620 C C . ASP A 1 82 ? 7.789 -20.188 -0.848 1 98.88 82 ASP A C 1
ATOM 622 O O . ASP A 1 82 ? 7.895 -21.156 -0.091 1 98.88 82 ASP A O 1
ATOM 626 N N . ILE A 1 83 ? 6.941 -20.203 -1.882 1 98.88 83 ILE A N 1
ATOM 627 C CA . ILE A 1 83 ? 6.352 -21.422 -2.422 1 98.88 83 ILE A CA 1
ATOM 628 C C . ILE A 1 83 ? 7.414 -22.219 -3.16 1 98.88 83 ILE A C 1
ATOM 630 O O . ILE A 1 83 ? 8.047 -21.719 -4.094 1 98.88 83 ILE A O 1
ATOM 634 N N . PRO A 1 84 ? 7.59 -23.438 -2.789 1 98.81 84 PRO A N 1
ATOM 635 C CA . PRO A 1 84 ? 8.648 -24.219 -3.436 1 98.81 84 PRO A CA 1
ATOM 636 C C . PRO A 1 84 ? 8.469 -24.312 -4.949 1 98.81 84 PRO A C 1
ATOM 638 O O . PRO A 1 84 ? 7.34 -24.375 -5.441 1 98.81 84 PRO A O 1
ATOM 641 N N . ALA A 1 85 ? 9.578 -24.406 -5.695 1 98.5 85 ALA A N 1
ATOM 642 C CA . ALA A 1 85 ? 9.57 -24.406 -7.156 1 98.5 85 ALA A CA 1
ATOM 643 C C . ALA A 1 85 ? 8.828 -25.609 -7.707 1 98.5 85 ALA A C 1
ATOM 645 O O . ALA A 1 85 ? 8.383 -25.609 -8.852 1 98.5 85 ALA A O 1
ATOM 646 N N . SER A 1 86 ? 8.734 -26.656 -6.883 1 98.44 86 SER A N 1
ATOM 647 C CA . SER A 1 86 ? 8.062 -27.859 -7.332 1 98.44 86 SER A CA 1
ATOM 648 C C . SER A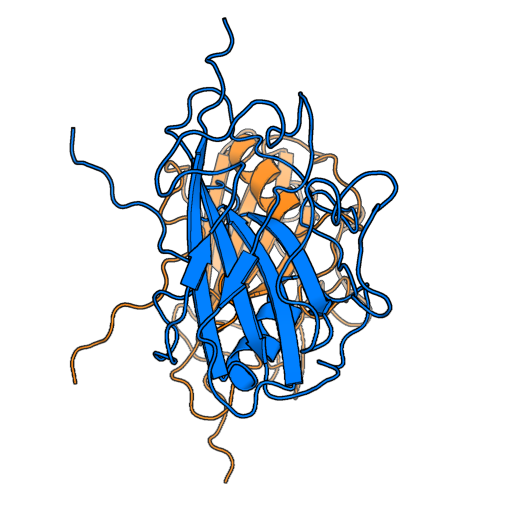 1 86 ? 6.547 -27.703 -7.316 1 98.44 86 SER A C 1
ATOM 650 O O . SER A 1 86 ? 5.824 -28.516 -7.891 1 98.4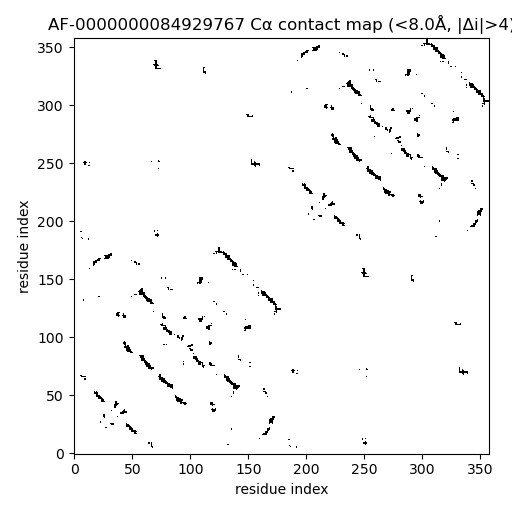4 86 SER A O 1
ATOM 652 N N . VAL A 1 87 ? 6.062 -26.734 -6.59 1 98.75 87 VAL A N 1
ATOM 653 C CA . VAL A 1 87 ? 4.629 -26.453 -6.492 1 98.75 87 VAL A CA 1
ATOM 654 C C . VAL A 1 87 ? 4.203 -25.516 -7.613 1 98.75 87 VAL A C 1
ATOM 656 O O . VAL A 1 87 ? 4.672 -24.375 -7.68 1 98.75 87 VAL A O 1
ATOM 659 N N . THR A 1 88 ? 3.299 -25.938 -8.461 1 98.81 88 THR A N 1
ATOM 660 C CA . THR A 1 88 ? 2.902 -25.094 -9.586 1 98.81 88 THR A CA 1
ATOM 661 C C . THR A 1 88 ? 1.389 -24.891 -9.602 1 98.81 88 THR A C 1
ATOM 663 O O . THR A 1 88 ? 0.82 -24.516 -10.633 1 98.81 88 THR A O 1
ATOM 666 N N . GLU A 1 89 ? 0.813 -25.281 -8.492 1 98.81 89 GLU A N 1
ATOM 667 C CA . GLU A 1 89 ? -0.625 -25.109 -8.312 1 98.81 89 GLU A CA 1
ATOM 668 C C . GLU A 1 89 ? -0.977 -24.891 -6.844 1 98.81 89 GLU A C 1
ATOM 670 O O . GLU A 1 89 ? -0.388 -25.516 -5.961 1 98.81 89 GLU A O 1
ATOM 675 N N . LEU A 1 90 ? -1.895 -24 -6.543 1 98.88 90 LEU A N 1
ATOM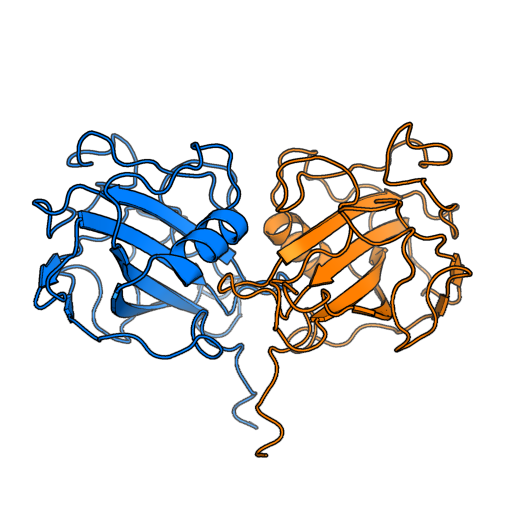 676 C CA . LEU A 1 90 ? -2.551 -23.844 -5.25 1 98.88 90 LEU A CA 1
ATOM 677 C C . LEU A 1 90 ? -4.023 -24.219 -5.336 1 98.88 90 LEU A C 1
ATOM 679 O O . LEU A 1 90 ? -4.777 -23.641 -6.121 1 98.88 90 LEU A O 1
ATOM 683 N N . PRO A 1 91 ? -4.445 -25.234 -4.602 1 98.81 91 PRO A N 1
ATOM 684 C CA . PRO A 1 91 ? -5.879 -25.547 -4.602 1 98.81 91 PRO A CA 1
ATOM 685 C C . PRO A 1 91 ? -6.719 -24.422 -3.992 1 98.81 91 PRO A C 1
ATOM 687 O O . PRO A 1 91 ? -6.199 -23.594 -3.25 1 98.81 91 PRO A O 1
ATOM 690 N N . ALA A 1 92 ? -8.016 -24.422 -4.395 1 98.62 92 ALA A N 1
ATOM 691 C CA . ALA A 1 92 ? -8.938 -23.5 -3.74 1 98.62 92 ALA A CA 1
ATOM 692 C C . ALA A 1 92 ? -8.852 -23.625 -2.221 1 98.62 92 ALA A C 1
ATOM 694 O O . ALA A 1 92 ? -8.828 -24.734 -1.686 1 98.62 92 ALA A O 1
ATOM 695 N N . GLY A 1 93 ? -8.672 -22.484 -1.55 1 98.56 93 GLY A N 1
ATOM 696 C CA . GLY A 1 93 ? -8.664 -22.516 -0.096 1 98.56 93 GLY A CA 1
ATOM 697 C C . GLY A 1 93 ? -7.273 -22.625 0.492 1 98.56 93 GLY A C 1
ATOM 698 O O . GLY A 1 93 ? -7.102 -22.547 1.71 1 98.56 93 GLY A O 1
ATOM 699 N N . ALA A 1 94 ? -6.23 -22.75 -0.338 1 98.56 94 ALA A N 1
ATOM 700 C CA . ALA A 1 94 ? -4.859 -22.875 0.155 1 98.56 94 ALA A CA 1
ATOM 701 C C . ALA A 1 94 ? -4.453 -21.656 0.97 1 98.56 94 ALA A C 1
ATOM 703 O O . ALA A 1 94 ? -3.625 -21.75 1.88 1 98.56 94 ALA A O 1
ATOM 704 N N . GLY A 1 95 ? -5.039 -20.469 0.66 1 98.5 95 GLY A N 1
ATOM 705 C CA . GLY A 1 95 ? -4.695 -19.234 1.351 1 98.5 95 GLY A CA 1
ATOM 706 C C . GLY A 1 95 ? -5.742 -18.812 2.359 1 98.5 95 GLY A C 1
ATOM 707 O O . GLY A 1 95 ? -5.758 -17.656 2.795 1 98.5 95 GLY A O 1
ATOM 708 N N . SER A 1 96 ? -6.66 -19.688 2.768 1 97.88 96 SER A N 1
ATOM 709 C CA . SER A 1 96 ? -7.773 -19.297 3.629 1 97.88 96 SER A CA 1
ATOM 710 C C . SER A 1 96 ? -8.148 -20.438 4.582 1 97.88 96 SER A C 1
ATOM 712 O O . SER A 1 96 ? -7.859 -21.594 4.309 1 97.88 96 SER A O 1
ATOM 714 N N . GLY A 1 97 ? -8.758 -20.031 5.668 1 94.75 97 GLY A N 1
ATOM 715 C CA . GLY A 1 97 ? -9.336 -21.016 6.566 1 94.75 97 GLY A CA 1
ATOM 716 C C . GLY A 1 97 ? -8.305 -21.938 7.188 1 94.75 97 GLY A C 1
ATOM 717 O O . GLY A 1 97 ? -7.391 -21.484 7.883 1 94.75 97 GLY A O 1
ATOM 718 N N . SER A 1 98 ? -8.414 -23.219 6.883 1 95.12 98 SER A N 1
ATOM 719 C CA . SER A 1 98 ? -7.516 -24.219 7.441 1 95.12 98 SER A CA 1
ATOM 720 C C . SER A 1 98 ? -6.238 -24.344 6.621 1 95.12 98 SER A C 1
ATOM 722 O O . SER A 1 98 ? -5.32 -25.078 6.988 1 95.12 98 SER A O 1
ATOM 724 N N . PHE A 1 99 ? -6.207 -23.609 5.48 1 96.69 99 PHE A N 1
ATOM 725 C CA . PHE A 1 99 ? -5.031 -23.594 4.621 1 96.69 99 PHE A CA 1
ATOM 726 C C . PHE A 1 99 ? -4.762 -24.984 4.039 1 96.69 99 PHE A C 1
ATOM 728 O O . PHE A 1 99 ? -3.611 -25.422 3.98 1 96.69 99 PHE A O 1
ATOM 735 N N . GLU A 1 100 ? -5.902 -25.672 3.756 1 95.5 100 GLU A N 1
ATOM 736 C CA . GLU A 1 100 ? -5.727 -26.969 3.131 1 95.5 100 GLU A CA 1
ATOM 737 C C . GLU A 1 100 ? -4.98 -26.859 1.805 1 95.5 100 GLU A C 1
ATOM 739 O O . GLU A 1 100 ? -5.398 -26.109 0.915 1 95.5 100 GLU A O 1
ATOM 744 N N . GLY A 1 101 ? -3.836 -27.547 1.748 1 96.81 101 GLY A N 1
ATOM 745 C CA . GLY A 1 101 ? -3.068 -27.531 0.512 1 96.81 101 GLY A CA 1
ATOM 746 C C . GLY A 1 101 ? -2.014 -26.438 0.472 1 96.81 101 GLY A C 1
ATOM 747 O O . GLY A 1 101 ? -1.327 -26.266 -0.538 1 96.81 101 GLY A O 1
ATOM 748 N N . LEU A 1 102 ? -1.861 -25.656 1.518 1 97.94 102 LEU A N 1
ATOM 749 C CA . LEU A 1 102 ? -0.775 -24.688 1.575 1 97.94 102 LEU A CA 1
ATOM 750 C C . LEU A 1 102 ? 0.581 -25.391 1.581 1 97.94 102 LEU A C 1
ATOM 752 O O . LEU A 1 102 ? 0.842 -26.234 2.438 1 97.94 102 LEU A O 1
ATOM 756 N N . PRO A 1 103 ? 1.402 -25.031 0.649 1 97.88 103 PRO A N 1
ATOM 757 C CA . PRO A 1 103 ? 2.707 -25.703 0.608 1 97.88 103 PRO A CA 1
ATOM 758 C C . PRO A 1 103 ? 3.533 -25.453 1.868 1 97.88 103 PRO A C 1
ATOM 760 O O . PRO A 1 103 ? 3.514 -24.344 2.418 1 97.88 103 PRO A O 1
ATOM 763 N N . ALA A 1 104 ? 4.281 -26.484 2.262 1 95.62 104 ALA A N 1
ATOM 764 C CA . ALA A 1 104 ? 5.16 -26.344 3.42 1 95.62 104 ALA A CA 1
ATOM 765 C C . ALA A 1 104 ? 6.215 -25.266 3.18 1 95.62 104 ALA A C 1
ATOM 767 O O . ALA A 1 104 ? 6.812 -25.203 2.104 1 95.62 104 ALA A O 1
ATOM 768 N N . GLY A 1 105 ? 6.312 -24.375 4.164 1 95.69 105 GLY A N 1
ATOM 769 C CA . GLY A 1 105 ? 7.371 -23.375 4.086 1 95.69 105 GLY A CA 1
ATOM 770 C C . GLY A 1 105 ? 6.898 -22.047 3.533 1 95.69 105 GLY A C 1
ATOM 771 O O . GLY A 1 105 ? 7.582 -21.031 3.674 1 95.69 105 GLY A O 1
ATOM 772 N N . ALA A 1 106 ? 5.758 -22.062 2.84 1 98.25 106 ALA A N 1
ATOM 773 C CA . ALA A 1 106 ? 5.223 -20.797 2.326 1 98.25 106 ALA A CA 1
ATOM 774 C C . ALA A 1 106 ? 4.887 -19.844 3.467 1 98.25 106 ALA A C 1
ATOM 776 O O . ALA A 1 106 ? 4.488 -20.281 4.551 1 98.25 106 ALA A O 1
ATOM 777 N N . VAL A 1 107 ? 5.023 -18.547 3.232 1 98.5 107 VAL A N 1
ATOM 778 C CA . VAL A 1 107 ? 4.844 -17.516 4.262 1 98.5 107 VAL A CA 1
ATOM 779 C C . VAL A 1 107 ? 3.77 -16.531 3.824 1 98.5 107 VAL A C 1
ATOM 781 O O . VAL A 1 107 ? 3.879 -15.906 2.764 1 98.5 107 VAL A O 1
ATOM 784 N N . HIS A 1 108 ? 2.732 -16.438 4.613 1 98.56 108 HIS A N 1
ATOM 785 C CA . HIS A 1 108 ? 1.783 -15.328 4.48 1 98.56 108 HIS A CA 1
ATOM 786 C C . HIS A 1 108 ? 2.252 -14.102 5.25 1 98.56 108 HIS A C 1
ATOM 788 O O . HIS A 1 108 ? 2.658 -14.211 6.41 1 98.56 108 HIS A O 1
ATOM 794 N N . VAL A 1 109 ? 2.18 -12.969 4.641 1 97.75 109 VAL A N 1
ATOM 795 C CA . VAL A 1 109 ? 2.328 -11.758 5.441 1 97.75 109 VAL A CA 1
ATOM 796 C C . VAL A 1 109 ? 0.953 -11.156 5.73 1 97.75 109 VAL A C 1
ATOM 798 O O . VAL A 1 109 ? -0.053 -11.594 5.168 1 97.75 109 VAL A O 1
ATOM 801 N N . ARG A 1 110 ? 0.993 -10.219 6.648 1 96.62 110 ARG A N 1
ATOM 802 C CA . ARG A 1 110 ? -0.253 -9.547 6.996 1 96.62 110 ARG A CA 1
ATOM 803 C C . ARG A 1 110 ? -0.781 -8.734 5.82 1 96.62 110 ARG A C 1
ATOM 805 O O . ARG A 1 110 ? -0.091 -7.844 5.309 1 96.62 110 ARG A O 1
ATOM 812 N N . ASN A 1 111 ? -1.976 -9.109 5.375 1 98.25 111 ASN A N 1
ATOM 813 C CA . ASN A 1 111 ? -2.623 -8.328 4.324 1 98.25 111 ASN A CA 1
ATOM 814 C C . ASN A 1 111 ? -3.236 -7.047 4.871 1 98.25 111 ASN A C 1
ATOM 816 O O . ASN A 1 111 ? -3.076 -6.73 6.051 1 98.25 111 ASN A O 1
ATOM 820 N N . ASP A 1 112 ? -3.879 -6.242 4.051 1 98.5 112 ASP A N 1
ATOM 821 C CA . ASP A 1 112 ? -4.348 -4.93 4.48 1 98.5 112 ASP A CA 1
ATOM 822 C C . ASP A 1 112 ? -5.629 -5.047 5.305 1 98.5 112 ASP A C 1
ATOM 824 O O . ASP A 1 112 ? -6.059 -4.082 5.938 1 98.5 112 ASP A O 1
ATOM 828 N N . TYR A 1 113 ? -6.227 -6.301 5.375 1 97.62 113 TYR A N 1
ATOM 829 C CA . TYR A 1 113 ? -7.285 -6.551 6.344 1 97.62 113 TYR A CA 1
ATOM 830 C C . TYR A 1 113 ? -6.715 -6.707 7.75 1 97.62 113 TYR A C 1
ATOM 832 O O . TYR A 1 113 ? -7.438 -6.57 8.742 1 97.62 113 TYR A O 1
ATOM 840 N N . GLY A 1 114 ? -5.402 -7.055 7.82 1 96.62 114 GLY A N 1
ATOM 841 C CA . GLY A 1 114 ? -4.754 -7.246 9.109 1 96.62 114 GLY A CA 1
ATOM 842 C C . GLY A 1 114 ? -4.559 -8.703 9.469 1 96.62 114 GLY A C 1
ATOM 843 O O . GLY A 1 114 ? -4.125 -9.023 10.578 1 96.62 114 GLY A O 1
ATOM 844 N N . SER A 1 115 ? -4.844 -9.609 8.547 1 97.19 115 SER A N 1
ATOM 845 C CA . SER A 1 115 ? -4.688 -11.039 8.789 1 97.19 115 SER A CA 1
ATOM 846 C C . SER A 1 115 ? -3.66 -11.648 7.836 1 97.19 115 SER A C 1
ATOM 848 O O . SER A 1 115 ? -3.314 -11.047 6.82 1 97.19 115 SER A O 1
ATOM 850 N N . LYS A 1 116 ? -3.16 -12.781 8.195 1 98 116 LYS A N 1
ATOM 851 C CA . LYS A 1 116 ? -2.16 -13.477 7.395 1 98 116 LYS A CA 1
ATOM 852 C C . LYS A 1 116 ? -2.797 -14.586 6.559 1 98 116 LYS A C 1
ATOM 854 O O . LYS A 1 116 ? -2.57 -15.773 6.812 1 98 116 LYS A O 1
ATOM 859 N N . ASP A 1 117 ? -3.615 -14.258 5.707 1 98.69 117 ASP A N 1
ATOM 860 C CA . ASP A 1 117 ? -4.344 -15.125 4.785 1 98.69 117 ASP A CA 1
ATOM 861 C C . ASP A 1 117 ? -4.902 -14.328 3.605 1 98.69 117 ASP A C 1
ATOM 863 O O . ASP A 1 117 ? -4.562 -13.156 3.43 1 98.69 117 ASP A O 1
ATOM 867 N N . PHE A 1 118 ? -5.598 -14.984 2.719 1 98.88 118 PHE A N 1
ATOM 868 C CA . PHE A 1 118 ? -6.363 -14.344 1.657 1 98.88 118 PHE A CA 1
ATOM 869 C C . PHE A 1 118 ? -7.594 -13.648 2.223 1 98.88 118 PHE A C 1
ATOM 871 O O . PHE A 1 118 ? -8.312 -14.219 3.051 1 98.88 118 PHE A O 1
ATOM 878 N N . GLY A 1 119 ? -7.801 -12.445 1.806 1 98.81 119 GLY A N 1
ATOM 879 C CA . GLY A 1 119 ? -9.062 -11.758 2.027 1 98.81 119 GLY A CA 1
ATOM 880 C C . GLY A 1 119 ? -9.805 -11.445 0.743 1 98.81 119 GLY A C 1
ATOM 881 O O . GLY A 1 119 ? -9.242 -10.852 -0.179 1 98.81 119 GLY A O 1
ATOM 882 N N . GLY A 1 120 ? -11 -11.766 0.647 1 98.81 120 GLY A N 1
ATOM 883 C CA . GLY A 1 120 ? -11.789 -11.664 -0.568 1 98.81 120 GLY A CA 1
ATOM 884 C C . GLY A 1 120 ? -12.164 -10.234 -0.916 1 98.81 120 GLY A C 1
ATOM 885 O O . GLY A 1 120 ? -11.812 -9.297 -0.19 1 98.81 120 GLY A O 1
ATOM 886 N N . ALA A 1 121 ? -12.867 -10.062 -2.043 1 98.81 121 ALA A N 1
ATOM 887 C CA . ALA A 1 121 ? -13.258 -8.766 -2.602 1 98.81 121 ALA A CA 1
ATOM 888 C C . ALA A 1 121 ? -14.297 -8.078 -1.723 1 98.81 121 ALA A C 1
ATOM 890 O O . ALA A 1 121 ? -15.266 -8.711 -1.294 1 98.81 121 ALA A O 1
ATOM 891 N N . ALA A 1 122 ? -14.094 -6.832 -1.43 1 98.12 122 ALA A N 1
ATOM 892 C CA . ALA A 1 122 ? -15.039 -6.047 -0.638 1 98.12 122 ALA A CA 1
ATOM 893 C C . ALA A 1 122 ? -14.992 -4.57 -1.029 1 98.12 122 ALA A C 1
ATOM 895 O O . ALA A 1 122 ? -14.789 -3.703 -0.177 1 98.12 122 ALA A O 1
ATOM 896 N N . PRO A 1 123 ? -15.195 -4.254 -2.32 1 97.81 123 PRO A N 1
ATOM 897 C CA . PRO A 1 123 ? -15.195 -2.836 -2.688 1 97.81 123 PRO A CA 1
ATOM 898 C C . PRO A 1 123 ? -16.359 -2.066 -2.057 1 97.81 123 PRO A C 1
ATOM 900 O O . PRO A 1 123 ? -17.359 -2.664 -1.681 1 97.81 123 PRO A O 1
ATOM 903 N N . PRO A 1 124 ? -16.156 -0.7 -1.88 1 94.75 124 PRO A N 1
ATOM 904 C CA . PRO A 1 124 ? -17.281 0.089 -1.386 1 94.75 124 PRO A CA 1
ATOM 905 C C . PRO A 1 124 ? -18.531 -0.054 -2.258 1 94.75 124 PRO A C 1
ATOM 907 O O . PRO A 1 124 ? -18.422 -0.144 -3.484 1 94.75 124 PRO A O 1
ATOM 910 N N . ALA A 1 125 ? -19.656 0.002 -1.559 1 93.19 125 ALA A N 1
ATOM 911 C CA . ALA A 1 125 ? -20.922 -0.044 -2.303 1 93.19 125 ALA A CA 1
ATOM 912 C C . ALA A 1 125 ? -21.031 1.137 -3.264 1 93.19 125 ALA A C 1
ATOM 914 O O . ALA A 1 125 ? -20.688 2.268 -2.908 1 93.19 125 ALA A O 1
ATOM 915 N N . GLY A 1 126 ? -21.391 0.806 -4.504 1 91.56 126 GLY A N 1
ATOM 916 C CA . GLY A 1 126 ? -21.641 1.871 -5.461 1 91.56 126 GLY A CA 1
ATOM 917 C C . GLY A 1 126 ? -20.438 2.166 -6.352 1 91.56 126 GLY A C 1
ATOM 918 O O . GLY A 1 126 ? -20.578 2.824 -7.383 1 91.56 126 GLY A O 1
ATOM 919 N N . ASP A 1 127 ? -19.281 1.728 -5.945 1 93.25 127 ASP A N 1
ATOM 920 C CA . ASP A 1 127 ? -18.109 1.91 -6.797 1 93.25 127 ASP A CA 1
ATOM 921 C C . ASP A 1 127 ? -18.234 1.111 -8.094 1 93.25 127 ASP A C 1
ATOM 923 O O . ASP A 1 127 ? -18.906 0.07 -8.117 1 93.25 127 ASP A O 1
ATOM 927 N N . PRO A 1 128 ? -17.562 1.635 -9.133 1 94.25 128 PRO A N 1
ATOM 928 C CA . PRO A 1 128 ? -17.375 0.731 -10.266 1 94.25 128 PRO A CA 1
ATOM 929 C C . PRO A 1 128 ? -16.641 -0.553 -9.883 1 94.25 128 PRO A C 1
ATOM 931 O O . PRO A 1 128 ? -16.031 -0.627 -8.812 1 94.25 128 PRO A O 1
ATOM 934 N N . ALA A 1 129 ? -16.75 -1.554 -10.766 1 97.25 129 ALA A N 1
ATOM 935 C CA . ALA A 1 129 ? -16.094 -2.822 -10.477 1 97.25 129 ALA A CA 1
ATOM 936 C C . ALA A 1 129 ? -14.602 -2.615 -10.211 1 97.25 129 ALA A C 1
ATOM 938 O O . ALA A 1 129 ? -13.922 -1.918 -10.969 1 97.25 129 ALA A O 1
ATOM 939 N N . HIS A 1 130 ? -14.164 -3.121 -9.094 1 98.62 130 HIS A N 1
ATOM 940 C CA . HIS A 1 130 ? -12.734 -3.109 -8.797 1 98.62 130 HIS A CA 1
ATOM 941 C C . HIS A 1 130 ? -12.016 -4.246 -9.508 1 98.62 130 HIS A C 1
ATOM 943 O O . HIS A 1 130 ? -12.609 -5.297 -9.773 1 98.62 130 HIS A O 1
ATOM 949 N N . ARG A 1 131 ? -10.773 -3.975 -9.867 1 98.69 131 ARG A N 1
ATOM 950 C CA . ARG A 1 131 ? -9.898 -5.023 -10.383 1 98.69 131 ARG A CA 1
ATOM 951 C C . ARG A 1 131 ? -9.148 -5.711 -9.242 1 98.69 131 ARG A C 1
ATOM 953 O O . ARG A 1 131 ? -8.68 -5.047 -8.32 1 98.69 131 ARG A O 1
ATOM 960 N N . TYR A 1 132 ? -9.133 -6.992 -9.273 1 98.88 132 TYR A N 1
ATOM 961 C CA . TYR A 1 132 ? -8.312 -7.82 -8.398 1 98.88 132 TYR A CA 1
ATOM 962 C C . TYR A 1 132 ? -7.246 -8.562 -9.195 1 98.88 132 TYR A C 1
ATOM 964 O O . TYR A 1 132 ? -7.562 -9.469 -9.977 1 98.88 132 TYR A O 1
ATOM 972 N N . VAL A 1 133 ? -6.023 -8.156 -9 1 98.88 133 VAL A N 1
ATOM 973 C CA . VAL A 1 133 ? -4.895 -8.602 -9.812 1 98.88 133 VAL A CA 1
ATOM 974 C C . VAL A 1 133 ? -4.156 -9.727 -9.094 1 98.88 133 VAL A C 1
ATOM 976 O O . VAL A 1 133 ? -3.385 -9.484 -8.164 1 98.88 133 VAL A O 1
ATOM 979 N N . PHE A 1 134 ? -4.391 -10.953 -9.492 1 98.94 134 PHE A N 1
ATOM 980 C CA . PHE A 1 134 ? -3.615 -12.094 -9.023 1 98.94 134 PHE A CA 1
ATOM 981 C C . PHE A 1 134 ? -2.314 -12.227 -9.805 1 98.94 134 PHE A C 1
ATOM 983 O O . PHE A 1 134 ? -2.332 -12.297 -11.039 1 98.94 134 PHE A O 1
ATOM 990 N N . THR A 1 135 ? -1.233 -12.227 -9.094 1 98.94 135 THR A N 1
ATOM 991 C CA . THR A 1 135 ? 0.07 -12.32 -9.742 1 98.94 135 THR A CA 1
ATOM 992 C C . THR A 1 135 ? 0.874 -13.484 -9.172 1 98.94 135 THR A C 1
ATOM 994 O O . THR A 1 135 ? 0.921 -13.68 -7.953 1 98.94 135 THR A O 1
ATOM 997 N N . VAL A 1 136 ? 1.425 -14.297 -10.008 1 98.94 136 VAL A N 1
ATOM 998 C CA . VAL A 1 136 ? 2.438 -15.281 -9.633 1 98.94 136 VAL A CA 1
ATOM 999 C C . VAL A 1 136 ? 3.816 -14.797 -10.078 1 98.94 136 VAL A C 1
ATOM 1001 O O . VAL A 1 136 ? 4.008 -14.438 -11.242 1 98.94 136 VAL A O 1
ATOM 1004 N N . TYR A 1 137 ? 4.734 -14.727 -9.148 1 98.94 137 TYR A N 1
ATOM 1005 C CA . TYR A 1 137 ? 6.121 -14.359 -9.406 1 98.94 137 TYR A CA 1
ATOM 1006 C C . TYR A 1 137 ? 7.012 -15.594 -9.461 1 98.94 137 TYR A C 1
ATOM 1008 O O . TYR A 1 137 ? 6.938 -16.453 -8.578 1 98.94 137 TYR A O 1
ATOM 1016 N N . ALA A 1 138 ? 7.793 -15.688 -10.516 1 98.94 138 ALA A N 1
ATOM 1017 C CA . ALA A 1 138 ? 8.945 -16.578 -10.492 1 98.94 138 ALA A CA 1
ATOM 1018 C C . ALA A 1 138 ? 10.156 -15.906 -9.859 1 98.94 138 ALA A C 1
ATOM 1020 O O . ALA A 1 138 ? 10.594 -14.844 -10.32 1 98.94 138 ALA A O 1
ATOM 1021 N N . VAL A 1 139 ? 10.719 -16.516 -8.828 1 98.94 139 VAL A N 1
ATOM 1022 C CA . VAL A 1 139 ? 11.688 -15.844 -7.973 1 98.94 139 VAL A CA 1
ATOM 1023 C C . VAL A 1 139 ? 13.031 -16.562 -8.047 1 98.94 139 VAL A C 1
ATOM 1025 O O . VAL A 1 139 ? 13.086 -17.781 -8.086 1 98.94 139 VAL A O 1
ATOM 1028 N N . ASP A 1 140 ? 14.172 -15.867 -7.961 1 98.88 140 ASP A N 1
ATOM 1029 C CA . ASP A 1 140 ? 15.508 -16.422 -8.203 1 98.88 140 ASP A CA 1
ATOM 1030 C C . ASP A 1 140 ? 16.141 -16.922 -6.902 1 98.88 140 ASP A C 1
ATOM 1032 O O . ASP A 1 140 ? 17.312 -17.266 -6.875 1 98.88 140 ASP A O 1
ATOM 1036 N N . SER A 1 141 ? 15.352 -16.938 -5.809 1 98.69 141 SER A N 1
ATOM 1037 C CA . SER A 1 141 ? 15.812 -17.422 -4.512 1 98.69 141 SER A CA 1
ATOM 1038 C C . SER A 1 141 ? 14.766 -18.312 -3.855 1 98.69 141 SER A C 1
ATOM 1040 O O . SER A 1 141 ? 13.562 -18.094 -4.023 1 98.69 141 SER A O 1
ATOM 1042 N N . GLU A 1 142 ? 15.188 -19.312 -3.092 1 98.56 142 GLU A N 1
ATOM 1043 C CA . GLU A 1 142 ? 14.273 -20.219 -2.395 1 98.56 142 GLU A CA 1
ATOM 1044 C C . GLU A 1 142 ? 13.531 -19.5 -1.273 1 98.56 142 GLU A C 1
ATOM 1046 O O . GLU A 1 142 ? 12.367 -19.797 -0.999 1 98.56 142 GLU A O 1
ATOM 1051 N N . LYS A 1 143 ? 14.336 -18.625 -0.62 1 98.5 143 LYS A N 1
ATOM 1052 C CA . LYS A 1 143 ? 13.805 -17.812 0.47 1 98.5 143 LYS A CA 1
ATOM 1053 C C . LYS A 1 143 ? 13.977 -16.328 0.18 1 98.5 143 LYS A C 1
ATOM 1055 O O . LYS A 1 143 ? 15.078 -15.875 -0.14 1 98.5 143 LYS A O 1
ATOM 1060 N N . LEU A 1 144 ? 12.891 -15.617 0.249 1 98.12 144 LEU A N 1
ATOM 1061 C CA . LEU A 1 144 ? 12.938 -14.188 -0.028 1 98.12 144 LEU A CA 1
ATOM 1062 C C . LEU A 1 144 ? 13.625 -13.438 1.107 1 98.12 144 LEU A C 1
ATOM 1064 O O . LEU A 1 144 ? 14.273 -12.414 0.878 1 98.12 144 LEU A O 1
ATOM 1068 N N . GLY A 1 145 ? 13.461 -13.883 2.371 1 96.81 145 GLY A N 1
ATOM 1069 C CA . GLY A 1 145 ? 14.195 -13.281 3.475 1 96.81 145 GLY A CA 1
ATOM 1070 C C . GLY A 1 145 ? 13.297 -12.711 4.551 1 96.81 145 GLY A C 1
ATOM 1071 O O . GLY A 1 145 ? 13.43 -13.055 5.73 1 96.81 145 GLY A O 1
ATOM 1072 N N . PRO A 1 146 ? 12.289 -11.883 4.262 1 97.5 146 PRO A N 1
ATOM 1073 C CA . PRO A 1 146 ? 11.438 -11.289 5.289 1 97.5 146 PRO A CA 1
ATOM 1074 C C . PRO A 1 146 ? 10.586 -12.32 6.023 1 97.5 146 PRO A C 1
ATOM 1076 O O . PRO A 1 146 ? 10.375 -13.43 5.516 1 97.5 146 PRO A O 1
ATOM 1079 N N . ASP A 1 147 ? 10.188 -11.945 7.215 1 96.69 147 ASP A N 1
ATOM 1080 C CA . ASP A 1 147 ? 9.273 -12.82 7.949 1 96.69 147 ASP A CA 1
ATOM 1081 C C . ASP A 1 147 ? 7.824 -12.398 7.75 1 96.69 147 ASP A C 1
ATOM 1083 O O . ASP A 1 147 ? 7.527 -11.547 6.91 1 96.69 147 ASP A O 1
ATOM 1087 N N . SER A 1 148 ? 6.926 -13.016 8.492 1 97.38 148 SER A N 1
ATOM 1088 C CA . SER A 1 148 ? 5.492 -12.859 8.273 1 97.38 148 SER A CA 1
ATOM 1089 C C . SER A 1 148 ? 5.004 -11.5 8.766 1 97.38 148 SER A C 1
ATOM 1091 O O . SER A 1 148 ? 3.867 -11.109 8.492 1 97.38 148 SER A O 1
ATOM 1093 N N . ASP A 1 149 ? 5.855 -10.688 9.391 1 95.75 149 ASP A N 1
ATOM 1094 C CA . ASP A 1 149 ? 5.434 -9.398 9.922 1 95.75 149 ASP A CA 1
ATOM 1095 C C . ASP A 1 149 ? 5.758 -8.273 8.938 1 95.75 149 ASP A C 1
ATOM 1097 O O . ASP A 1 149 ? 5.352 -7.125 9.148 1 95.75 149 ASP A O 1
ATOM 1101 N N . ALA A 1 150 ? 6.492 -8.641 7.895 1 97.25 150 ALA A N 1
ATOM 1102 C CA . ALA A 1 150 ? 6.805 -7.648 6.871 1 97.25 150 ALA A CA 1
ATOM 1103 C C . ALA A 1 150 ? 5.535 -7.133 6.199 1 97.25 150 ALA A C 1
ATOM 1105 O O . ALA A 1 150 ? 4.527 -7.844 6.133 1 97.25 150 ALA A O 1
ATOM 1106 N N . SER A 1 151 ? 5.566 -5.887 5.805 1 98.12 151 SER A N 1
ATOM 1107 C CA . SER A 1 151 ? 4.434 -5.332 5.07 1 98.12 151 SER A CA 1
ATOM 1108 C C . SER A 1 151 ? 4.387 -5.863 3.643 1 98.12 151 SER A C 1
ATOM 1110 O O . SER A 1 151 ? 5.414 -6.254 3.086 1 98.12 151 SER A O 1
ATOM 1112 N N . PRO A 1 152 ? 3.23 -5.84 3.021 1 98.69 152 PRO A N 1
ATOM 1113 C CA . PRO A 1 152 ? 3.139 -6.223 1.609 1 98.69 152 PRO A CA 1
ATOM 1114 C C . PRO A 1 152 ? 4.043 -5.379 0.712 1 98.69 152 PRO A C 1
ATOM 1116 O O . PRO A 1 152 ? 4.664 -5.906 -0.214 1 98.69 152 PRO A O 1
ATOM 1119 N N . ALA A 1 153 ? 4.137 -4.07 0.958 1 98.62 153 ALA A N 1
ATOM 1120 C CA . ALA A 1 153 ? 5.008 -3.197 0.173 1 98.62 153 ALA A CA 1
ATOM 1121 C C . ALA A 1 153 ? 6.465 -3.635 0.287 1 98.62 153 ALA A C 1
ATOM 1123 O O . ALA A 1 153 ? 7.199 -3.641 -0.706 1 98.62 153 ALA A O 1
ATOM 1124 N N . ALA A 1 154 ? 6.891 -3.988 1.507 1 98.31 154 ALA A N 1
ATOM 1125 C CA . ALA A 1 154 ? 8.258 -4.469 1.698 1 98.31 154 ALA A CA 1
ATOM 1126 C C . ALA A 1 154 ? 8.508 -5.738 0.888 1 98.31 154 ALA A C 1
ATOM 1128 O O . ALA A 1 154 ? 9.578 -5.898 0.296 1 98.31 154 ALA A O 1
ATOM 1129 N N . ILE A 1 155 ? 7.531 -6.641 0.888 1 98.75 155 ILE A N 1
ATOM 1130 C CA . ILE A 1 155 ? 7.664 -7.855 0.091 1 98.75 155 ILE A CA 1
ATOM 1131 C C . ILE A 1 155 ? 7.746 -7.496 -1.391 1 98.75 155 ILE A C 1
ATOM 1133 O O . ILE A 1 155 ? 8.555 -8.062 -2.129 1 98.75 155 ILE A O 1
ATOM 1137 N N . GLY A 1 156 ? 6.848 -6.547 -1.84 1 98.5 156 GLY A N 1
ATOM 1138 C CA . GLY A 1 156 ? 6.914 -6.066 -3.211 1 98.5 156 GLY A CA 1
ATOM 1139 C C . GLY A 1 156 ? 8.281 -5.531 -3.594 1 98.5 156 GLY A C 1
ATOM 1140 O O . GLY A 1 156 ? 8.734 -5.73 -4.719 1 98.5 156 GLY A O 1
ATOM 1141 N N . PHE A 1 157 ? 8.93 -4.852 -2.691 1 98.19 157 PHE A N 1
ATOM 1142 C CA . PHE A 1 157 ? 10.266 -4.332 -2.926 1 98.19 157 PHE A CA 1
ATOM 1143 C C . PHE A 1 157 ? 11.258 -5.469 -3.164 1 98.19 157 PHE A C 1
ATOM 1145 O O . PHE A 1 157 ? 12.047 -5.426 -4.109 1 98.19 157 PHE A O 1
ATOM 1152 N N . ASN A 1 158 ? 11.211 -6.469 -2.295 1 98.12 158 ASN A N 1
ATOM 1153 C CA . ASN A 1 158 ? 12.086 -7.621 -2.479 1 98.12 158 ASN A CA 1
ATOM 1154 C C . ASN A 1 158 ? 11.828 -8.32 -3.811 1 98.12 158 ASN A C 1
ATOM 1156 O O . ASN A 1 158 ? 12.766 -8.664 -4.527 1 98.12 158 ASN A O 1
ATOM 1160 N N . LEU A 1 159 ? 10.57 -8.523 -4.109 1 98.5 159 LEU A N 1
ATOM 1161 C CA . LEU A 1 159 ? 10.203 -9.195 -5.352 1 98.5 159 LEU A CA 1
ATOM 1162 C C . LEU A 1 159 ? 10.688 -8.414 -6.562 1 98.5 159 LEU A C 1
ATOM 1164 O O . LEU A 1 159 ? 11.055 -9 -7.586 1 98.5 159 LEU A O 1
ATOM 1168 N N . ARG A 1 160 ? 10.703 -7.078 -6.453 1 97.06 160 ARG A N 1
ATOM 1169 C CA . ARG A 1 160 ? 11.195 -6.227 -7.531 1 97.06 160 ARG A CA 1
ATOM 1170 C C . ARG A 1 160 ? 12.602 -6.633 -7.953 1 97.06 160 ARG A C 1
ATOM 1172 O O . ARG A 1 160 ? 12.945 -6.57 -9.133 1 97.06 160 ARG A O 1
ATOM 1179 N N . PHE A 1 161 ? 13.383 -7.09 -7.059 1 96.25 161 PHE A N 1
ATOM 1180 C CA . PHE A 1 161 ? 14.797 -7.309 -7.348 1 96.25 161 PHE A CA 1
ATOM 1181 C C . PHE A 1 161 ? 15.094 -8.797 -7.504 1 96.25 161 PHE A C 1
ATOM 1183 O O . PHE A 1 161 ? 16.203 -9.18 -7.887 1 96.25 161 PHE A O 1
ATOM 1190 N N . HIS A 1 162 ? 14.094 -9.648 -7.277 1 98.31 162 HIS A N 1
ATOM 1191 C CA . HIS A 1 162 ? 14.352 -11.078 -7.301 1 98.31 162 HIS A CA 1
ATOM 1192 C C . HIS A 1 162 ? 13.469 -11.781 -8.32 1 98.31 162 HIS A C 1
ATOM 1194 O O . HIS A 1 162 ? 13.562 -13 -8.492 1 98.31 162 HIS A O 1
ATOM 1200 N N . THR A 1 163 ? 12.617 -11.07 -9.031 1 98.62 163 THR A N 1
ATOM 1201 C CA . THR A 1 163 ? 11.656 -11.664 -9.953 1 98.62 163 THR A CA 1
ATOM 1202 C C . THR A 1 163 ? 12.305 -11.945 -11.305 1 98.62 163 THR A C 1
ATOM 1204 O O . THR A 1 163 ? 12.891 -11.055 -11.914 1 98.62 163 THR A O 1
ATOM 1207 N N . LEU A 1 164 ? 12.164 -13.172 -11.773 1 98.81 164 LEU A N 1
ATOM 1208 C CA . LEU A 1 164 ? 12.602 -13.609 -13.094 1 98.81 164 LEU A CA 1
ATOM 1209 C C . LEU A 1 164 ? 11.477 -13.477 -14.117 1 98.81 164 LEU A C 1
ATOM 1211 O O . LEU A 1 164 ? 11.727 -13.273 -15.305 1 98.81 164 LEU A O 1
ATOM 1215 N N . GLY A 1 165 ? 10.25 -13.664 -13.672 1 98.88 165 GLY A N 1
ATOM 1216 C CA . GLY A 1 165 ? 9.055 -13.617 -14.5 1 98.88 165 GLY A CA 1
ATOM 1217 C C . GLY A 1 165 ? 7.785 -13.391 -13.695 1 98.88 165 GLY A C 1
ATOM 1218 O O . GLY A 1 165 ? 7.781 -13.539 -12.477 1 98.88 165 GLY A O 1
ATOM 1219 N N . ARG A 1 166 ? 6.734 -13.016 -14.414 1 98.81 166 ARG A N 1
ATOM 1220 C CA . ARG A 1 166 ? 5.438 -12.758 -13.797 1 98.81 166 ARG A CA 1
ATOM 1221 C C . ARG A 1 166 ? 4.301 -13.273 -14.672 1 98.81 166 ARG A C 1
ATOM 1223 O O . ARG A 1 166 ? 4.359 -13.18 -15.898 1 98.81 166 ARG A O 1
ATOM 1230 N N . ALA A 1 167 ? 3.326 -13.797 -14.07 1 98.81 167 ALA A N 1
ATOM 1231 C CA . ALA A 1 167 ? 2.033 -14.125 -14.664 1 98.81 167 ALA A CA 1
ATOM 1232 C C . ALA A 1 167 ? 0.893 -13.445 -13.914 1 98.81 167 ALA A C 1
ATOM 1234 O O . ALA A 1 167 ? 0.911 -13.367 -12.688 1 98.81 167 ALA A O 1
ATOM 1235 N N . GLN A 1 168 ? -0.107 -13 -14.633 1 98.69 168 GLN A N 1
ATOM 1236 C CA . GLN A 1 168 ? -1.193 -12.258 -14 1 98.69 168 GLN A CA 1
ATOM 1237 C C . GLN A 1 168 ? -2.553 -12.758 -14.477 1 98.69 168 GLN A C 1
ATOM 1239 O O . GLN A 1 168 ? -2.717 -13.102 -15.648 1 98.69 168 GLN A O 1
ATOM 1244 N N . LEU A 1 169 ? -3.43 -12.82 -13.617 1 98.88 169 LEU A N 1
ATOM 1245 C CA . LEU A 1 169 ? -4.844 -13.102 -13.844 1 98.88 169 LEU A CA 1
ATOM 1246 C C . LEU A 1 169 ? -5.719 -12.062 -13.141 1 98.88 169 LEU A C 1
ATOM 1248 O O . LEU A 1 169 ? -5.637 -11.898 -11.922 1 98.88 169 LEU A O 1
ATOM 1252 N N . ILE A 1 170 ? -6.539 -11.352 -13.898 1 98.75 170 ILE A N 1
ATOM 1253 C CA . ILE A 1 170 ? -7.328 -10.266 -13.32 1 98.75 170 ILE A CA 1
ATOM 1254 C C . ILE A 1 170 ? -8.805 -10.648 -13.32 1 98.75 170 ILE A C 1
ATOM 1256 O O . ILE A 1 170 ? -9.352 -11.055 -14.344 1 98.75 170 ILE A O 1
ATOM 1260 N N . GLY A 1 171 ? -9.422 -10.633 -12.148 1 98.75 171 GLY A N 1
ATOM 1261 C CA . GLY A 1 171 ? -10.867 -10.672 -11.984 1 98.75 171 GLY A CA 1
ATOM 1262 C C . GLY A 1 171 ? -11.461 -9.352 -11.547 1 98.75 171 GLY A C 1
ATOM 1263 O O . GLY A 1 171 ? -10.734 -8.453 -11.109 1 98.75 171 GLY A O 1
ATOM 1264 N N . GLU A 1 172 ? -12.789 -9.219 -11.688 1 98.62 172 GLU A N 1
ATOM 1265 C CA . GLU A 1 172 ? -13.461 -7.98 -11.297 1 98.62 172 GLU A CA 1
ATOM 1266 C C . GLU A 1 172 ? -14.625 -8.258 -10.359 1 98.62 172 GLU A C 1
ATOM 1268 O O . GLU A 1 172 ? -15.18 -9.359 -10.352 1 98.62 172 GLU A O 1
ATOM 1273 N N . TYR A 1 173 ? -14.93 -7.254 -9.57 1 98.44 173 TYR A N 1
ATOM 1274 C CA . TYR A 1 173 ? -16.062 -7.375 -8.672 1 98.44 173 TYR A CA 1
ATOM 1275 C C . TYR A 1 173 ? -16.594 -6 -8.273 1 98.44 173 TYR A C 1
ATOM 1277 O O . TYR A 1 173 ? -15.82 -5.094 -7.965 1 98.44 173 TYR A O 1
ATOM 1285 N N . ALA A 1 174 ? -17.906 -5.82 -8.344 1 97.12 174 ALA A N 1
ATOM 1286 C CA . ALA A 1 174 ? -18.625 -4.656 -7.824 1 97.12 174 ALA A CA 1
ATOM 1287 C C . ALA A 1 174 ? -19.625 -5.062 -6.75 1 97.12 174 ALA A C 1
ATOM 1289 O O . ALA A 1 174 ? -20.391 -6.016 -6.93 1 97.12 174 ALA A O 1
ATOM 1290 N N . ALA A 1 175 ? -19.547 -4.371 -5.676 1 93.12 175 ALA A N 1
ATOM 1291 C CA . ALA A 1 175 ? -20.516 -4.656 -4.613 1 93.12 175 ALA A CA 1
ATOM 1292 C C . ALA A 1 175 ? -21.906 -4.203 -5.008 1 93.12 175 ALA A C 1
ATOM 1294 O O . ALA A 1 175 ? -22.078 -3.148 -5.629 1 93.12 175 ALA A O 1
ATOM 1295 N N . PRO A 1 176 ? -22.797 -5.008 -4.625 1 85.56 176 PRO A N 1
ATOM 1296 C CA . PRO A 1 176 ? -24.172 -4.574 -4.91 1 85.56 176 PRO A CA 1
ATOM 1297 C C . PRO A 1 176 ? -24.531 -3.266 -4.207 1 85.56 176 PRO A C 1
ATOM 1299 O O . PRO A 1 176 ? -24 -2.971 -3.135 1 85.56 176 PRO A O 1
ATOM 1302 N N . ALA A 1 177 ? -25.234 -2.422 -4.91 1 72.19 177 ALA A N 1
ATOM 1303 C CA . ALA A 1 177 ? -25.672 -1.152 -4.332 1 72.19 177 ALA A CA 1
ATOM 1304 C C . ALA A 1 177 ? -26.469 -1.377 -3.057 1 72.19 177 ALA A C 1
ATOM 1306 O O . ALA A 1 177 ? -27.156 -2.389 -2.922 1 72.19 177 ALA A O 1
ATOM 1307 N N . ALA A 1 178 ? -26.062 -0.672 -2.027 1 61.75 178 ALA A N 1
ATOM 1308 C CA . ALA A 1 178 ? -26.891 -0.786 -0.831 1 61.75 178 ALA A CA 1
ATOM 1309 C C . ALA A 1 178 ? -28.375 -0.602 -1.17 1 61.75 178 ALA A C 1
ATOM 1311 O O . ALA A 1 178 ? -28.734 0.329 -1.892 1 61.75 178 ALA A O 1
ATOM 1312 N N . GLY A 1 179 ? -29.094 -1.658 -1.45 1 43.62 179 GLY A N 1
ATOM 1313 C CA . GLY A 1 179 ? -30.531 -1.524 -1.621 1 43.62 179 GLY A CA 1
ATOM 1314 C C . GLY A 1 179 ? -31.172 -0.622 -0.586 1 43.62 179 GLY A C 1
ATOM 1315 O O . GLY A 1 179 ? -30.641 -0.434 0.504 1 43.62 179 GLY A O 1
ATOM 1316 N N . MET B 1 1 ? 14.516 11.961 -24.156 1 23.5 1 MET B N 1
ATOM 1317 C CA . MET B 1 1 ? 14.289 10.922 -23.172 1 23.5 1 MET B CA 1
ATOM 1318 C C . MET B 1 1 ? 12.836 10.914 -22.703 1 23.5 1 MET B C 1
ATOM 1320 O O . MET B 1 1 ? 12.258 11.977 -22.453 1 23.5 1 MET B O 1
ATOM 1324 N N . SER B 1 2 ? 11.914 10.172 -23.281 1 31.55 2 SER B N 1
ATOM 1325 C CA . SER B 1 2 ? 10.469 10.227 -23.094 1 31.55 2 SER B CA 1
ATOM 1326 C C . SER B 1 2 ? 10.102 10.516 -21.656 1 31.55 2 SER B C 1
ATOM 1328 O O . SER B 1 2 ? 10.633 9.891 -20.734 1 31.55 2 SER B O 1
ATOM 1330 N N . GLU B 1 3 ? 10.102 11.602 -21.141 1 40.41 3 GLU B N 1
ATOM 1331 C CA . GLU B 1 3 ? 9.75 11.961 -19.766 1 40.41 3 GLU B CA 1
ATOM 1332 C C . GLU B 1 3 ? 8.805 10.938 -19.156 1 40.41 3 GLU B C 1
ATOM 1334 O O . GLU B 1 3 ? 7.641 10.844 -19.562 1 40.41 3 GLU B O 1
ATOM 1339 N N . GLY B 1 4 ? 9.164 9.703 -19 1 52.75 4 GLY B N 1
ATOM 1340 C CA . GLY B 1 4 ? 8.445 8.484 -18.672 1 52.75 4 GLY B CA 1
ATOM 1341 C C . GLY B 1 4 ? 7.395 8.688 -17.594 1 52.75 4 GLY B C 1
ATOM 1342 O O . GLY B 1 4 ? 7.516 9.586 -16.75 1 52.75 4 GLY B O 1
ATOM 1343 N N . LYS B 1 5 ? 6.129 8.281 -17.734 1 75.5 5 LYS B N 1
ATOM 1344 C CA . LYS B 1 5 ? 4.941 8.359 -16.891 1 75.5 5 LYS B CA 1
ATOM 1345 C C . LYS B 1 5 ? 5.238 7.871 -15.477 1 75.5 5 LYS B C 1
ATOM 1347 O O . LYS B 1 5 ? 5.852 6.82 -15.289 1 75.5 5 LYS B O 1
ATOM 1352 N N . ARG B 1 6 ? 5.301 8.812 -14.414 1 90.88 6 ARG B N 1
ATOM 1353 C CA . ARG B 1 6 ? 5.477 8.5 -13 1 90.88 6 ARG B CA 1
ATOM 1354 C C . ARG B 1 6 ? 4.18 7.992 -12.383 1 90.88 6 ARG B C 1
ATOM 1356 O O . ARG B 1 6 ? 3.094 8.242 -12.906 1 90.88 6 ARG B O 1
ATOM 1363 N N . ALA B 1 7 ? 4.422 7.215 -11.43 1 95.12 7 ALA B N 1
ATOM 1364 C CA . ALA B 1 7 ? 3.26 6.723 -10.695 1 95.12 7 ALA B CA 1
ATOM 1365 C C . ALA B 1 7 ? 2.393 7.879 -10.203 1 95.12 7 ALA B C 1
ATOM 1367 O O . ALA B 1 7 ? 2.9 8.969 -9.914 1 95.12 7 ALA B O 1
ATOM 1368 N N . PRO B 1 8 ? 1.115 7.723 -10.109 1 95.31 8 PRO B N 1
ATOM 1369 C CA . PRO B 1 8 ? 0.236 8.797 -9.633 1 95.31 8 PRO B CA 1
ATOM 1370 C C . PRO B 1 8 ? 0.436 9.109 -8.148 1 95.31 8 PRO B C 1
ATOM 1372 O O . PRO B 1 8 ? 0.998 8.289 -7.414 1 95.31 8 PRO B O 1
ATOM 1375 N N . LEU B 1 9 ? -0.024 10.281 -7.824 1 96.25 9 LEU B N 1
ATOM 1376 C CA . LEU B 1 9 ? -0.065 10.648 -6.41 1 96.25 9 LEU B CA 1
ATOM 1377 C C . LEU B 1 9 ? -1.22 9.953 -5.699 1 96.25 9 LEU B C 1
ATOM 1379 O O . LEU B 1 9 ? -2.16 9.484 -6.348 1 96.25 9 LEU B O 1
ATOM 1383 N N . PRO B 1 10 ? -1.146 9.859 -4.348 1 94.69 10 PRO B N 1
ATOM 1384 C CA . PRO B 1 10 ? -2.068 8.984 -3.617 1 94.69 10 PRO B CA 1
ATOM 1385 C C . PRO B 1 10 ? -3.52 9.445 -3.713 1 94.69 10 PRO B C 1
ATOM 1387 O O . PRO B 1 10 ? -4.441 8.656 -3.494 1 94.69 10 PRO B O 1
ATOM 1390 N N . HIS B 1 11 ? -3.77 10.688 -4.059 1 95.5 11 HIS B N 1
ATOM 1391 C CA . HIS B 1 11 ? -5.145 11.172 -4.023 1 95.5 11 HIS B CA 1
ATOM 1392 C C . HIS B 1 11 ? -5.633 11.547 -5.422 1 95.5 11 HIS B C 1
ATOM 1394 O O . HIS B 1 11 ? -6.695 12.156 -5.57 1 95.5 11 HIS B O 1
ATOM 1400 N N . ASP B 1 12 ? -4.891 11.164 -6.414 1 95.12 12 ASP B N 1
ATOM 1401 C CA . ASP B 1 12 ? -5.191 11.523 -7.797 1 95.12 12 ASP B CA 1
ATOM 1402 C C . ASP B 1 12 ? -6.535 10.945 -8.234 1 95.12 12 ASP B C 1
ATOM 1404 O O . ASP B 1 12 ? -7.195 11.484 -9.117 1 95.12 12 ASP B O 1
ATOM 1408 N N . PHE B 1 13 ? -6.988 9.914 -7.566 1 92.69 13 PHE B N 1
ATOM 1409 C CA . PHE B 1 13 ? -8.211 9.25 -8 1 92.69 13 PHE B CA 1
ATOM 1410 C C . PHE B 1 13 ? -9.305 9.391 -6.949 1 92.69 13 PHE B C 1
ATOM 1412 O O . PHE B 1 13 ? -10.273 8.625 -6.953 1 92.69 13 PHE B O 1
ATOM 1419 N N . HIS B 1 14 ? -9.07 10.227 -5.984 1 94 14 HIS B N 1
ATOM 1420 C CA . HIS B 1 14 ? -10.062 10.523 -4.957 1 94 14 HIS B CA 1
ATOM 1421 C C . HIS B 1 14 ? -10.914 11.727 -5.344 1 94 14 HIS B C 1
ATOM 1423 O O . HIS B 1 14 ? -10.453 12.609 -6.066 1 94 14 HIS B O 1
ATOM 1429 N N . PRO B 1 15 ? -12.141 11.703 -4.879 1 91.56 15 PRO B N 1
ATOM 1430 C CA . PRO B 1 15 ? -12.898 12.938 -5.062 1 91.56 15 PRO B CA 1
ATOM 1431 C C . PRO B 1 15 ? -12.211 14.148 -4.438 1 91.56 15 PRO B C 1
ATOM 1433 O O . PRO B 1 15 ? -11.531 14.023 -3.418 1 91.56 15 PRO B O 1
ATOM 1436 N N . PRO B 1 16 ? -12.445 15.305 -5.016 1 95.62 16 PRO B N 1
ATOM 1437 C CA . PRO B 1 16 ? -11.844 16.5 -4.43 1 95.62 16 PRO B CA 1
ATOM 1438 C C . PRO B 1 16 ? -12.43 16.859 -3.062 1 95.62 16 PRO B C 1
ATOM 1440 O O . PRO B 1 16 ? -13.609 16.594 -2.811 1 95.62 16 PRO B O 1
ATOM 1443 N N . VAL B 1 17 ? -11.602 17.375 -2.23 1 97.81 17 VAL B N 1
ATOM 1444 C CA . VAL B 1 17 ? -11.992 17.969 -0.956 1 97.81 17 VAL B CA 1
ATOM 1445 C C . VAL B 1 17 ? -11.398 19.375 -0.839 1 97.81 17 VAL B C 1
ATOM 1447 O O . VAL B 1 17 ? -10.617 19.797 -1.693 1 97.81 17 VAL B O 1
ATOM 1450 N N . ALA B 1 18 ? -11.836 20.078 0.248 1 98.44 18 ALA B N 1
ATOM 1451 C CA . ALA B 1 18 ? -11.297 21.422 0.461 1 98.44 18 ALA B CA 1
ATOM 1452 C C . ALA B 1 18 ? -9.781 21.406 0.591 1 98.44 18 ALA B C 1
ATOM 1454 O O . ALA B 1 18 ? -9.219 20.5 1.223 1 98.44 18 ALA B O 1
ATOM 1455 N N . ALA B 1 19 ? -9.203 22.375 0.001 1 98.56 19 ALA B N 1
ATOM 1456 C CA . ALA B 1 19 ? -7.758 22.531 0.141 1 98.56 19 ALA B CA 1
ATOM 1457 C C . ALA B 1 19 ? -7.414 23.484 1.276 1 98.56 19 ALA B C 1
ATOM 1459 O O . ALA B 1 19 ? -8.18 24.406 1.572 1 98.56 19 ALA B O 1
ATOM 1460 N N . PHE B 1 20 ? -6.348 23.234 1.942 1 98.81 20 PHE B N 1
ATOM 1461 C CA . PHE B 1 20 ? -5.754 24.188 2.881 1 98.81 20 PHE B CA 1
ATOM 1462 C C . PHE B 1 20 ? -4.234 24.109 2.832 1 98.81 20 PHE B C 1
ATOM 1464 O O . PHE B 1 20 ? -3.662 23.578 1.878 1 98.81 20 PHE B O 1
ATOM 1471 N N . THR B 1 21 ? -3.551 24.734 3.826 1 98.88 21 THR B N 1
ATOM 1472 C CA . THR B 1 21 ? -2.121 24.953 3.637 1 98.88 21 THR B CA 1
ATOM 1473 C C . THR B 1 21 ? -1.314 24.172 4.664 1 98.88 21 THR B C 1
ATOM 1475 O O . THR B 1 21 ? -1.673 24.125 5.844 1 98.88 21 THR B O 1
ATOM 1478 N N . VAL B 1 22 ? -0.299 23.531 4.227 1 98.94 22 VAL B N 1
ATOM 1479 C CA . VAL B 1 22 ? 0.748 23 5.086 1 98.94 22 VAL B CA 1
ATOM 1480 C C . VAL B 1 22 ? 2.111 23.5 4.625 1 98.94 22 VAL B C 1
ATOM 1482 O O . VAL B 1 22 ? 2.377 23.594 3.426 1 98.94 22 VAL B O 1
ATOM 1485 N N . VAL B 1 23 ? 2.916 23.906 5.57 1 98.88 23 VAL B N 1
ATOM 1486 C CA . VAL B 1 23 ? 4.277 24.375 5.312 1 98.88 23 VAL B CA 1
ATOM 1487 C C . VAL B 1 23 ? 5.242 23.703 6.285 1 98.88 23 VAL B C 1
ATOM 1489 O O . VAL B 1 23 ? 4.816 23.047 7.246 1 98.88 23 VAL B O 1
ATOM 1492 N N . SER B 1 24 ? 6.504 23.859 6.047 1 98.88 24 SER B N 1
ATOM 1493 C CA . SER B 1 24 ? 7.543 23.281 6.895 1 98.88 24 SER B CA 1
ATOM 1494 C C . SER B 1 24 ? 8.797 24.156 6.902 1 98.88 24 SER B C 1
ATOM 1496 O O . SER B 1 24 ? 9.148 24.75 5.883 1 98.88 24 SER B O 1
ATOM 1498 N N . ASP B 1 25 ? 9.445 24.188 7.965 1 98.25 25 ASP B N 1
ATOM 1499 C CA . ASP B 1 25 ? 10.758 24.812 8.055 1 98.25 25 ASP B CA 1
ATOM 1500 C C . ASP B 1 25 ? 11.836 23.906 7.465 1 98.25 25 ASP B C 1
ATOM 1502 O O . ASP B 1 25 ? 12.945 24.359 7.18 1 98.25 25 ASP B O 1
ATOM 1506 N N . ASP B 1 26 ? 11.539 22.656 7.266 1 98.62 26 ASP B N 1
ATOM 1507 C CA . ASP B 1 26 ? 12.531 21.656 6.902 1 98.62 26 ASP B CA 1
ATOM 1508 C C . ASP B 1 26 ? 12.43 21.281 5.426 1 98.62 26 ASP B C 1
ATOM 1510 O O . ASP B 1 26 ? 13.398 20.812 4.824 1 98.62 26 ASP B O 1
ATOM 1514 N N . ILE B 1 27 ? 11.258 21.375 4.875 1 98.5 27 ILE B N 1
ATOM 1515 C CA . ILE B 1 27 ? 11.008 20.906 3.512 1 98.5 27 ILE B CA 1
ATOM 1516 C C . ILE B 1 27 ? 10.453 22.062 2.678 1 98.5 27 ILE B C 1
ATOM 1518 O O . ILE B 1 27 ? 9.383 22.594 2.98 1 98.5 27 ILE B O 1
ATOM 1522 N N . ALA B 1 28 ? 11.125 22.453 1.629 1 98 28 ALA B N 1
ATOM 1523 C CA . ALA B 1 28 ? 10.609 23.391 0.646 1 98 28 ALA B CA 1
ATOM 1524 C C . ALA B 1 28 ? 9.75 22.688 -0.397 1 98 28 ALA B C 1
ATOM 1526 O O . ALA B 1 28 ? 10.086 21.594 -0.845 1 98 28 ALA B O 1
ATOM 1527 N N . PRO B 1 29 ? 8.633 23.328 -0.727 1 97.94 29 PRO B N 1
ATOM 1528 C CA . PRO B 1 29 ? 7.828 22.703 -1.78 1 97.94 29 PRO B CA 1
ATOM 1529 C C . PRO B 1 29 ? 8.648 22.344 -3.018 1 97.94 29 PRO B C 1
ATOM 1531 O O . PRO B 1 29 ? 9.305 23.203 -3.602 1 97.94 29 PRO B O 1
ATOM 1534 N N . GLY B 1 30 ? 8.664 21.062 -3.334 1 97.44 30 GLY B N 1
ATOM 1535 C CA . GLY B 1 30 ? 9.414 20.594 -4.492 1 97.44 30 GLY B CA 1
ATOM 1536 C C . GLY B 1 30 ? 10.906 20.531 -4.246 1 97.44 30 GLY B C 1
ATOM 1537 O O . GLY B 1 30 ? 11.68 20.25 -5.168 1 97.44 30 GLY B O 1
ATOM 1538 N N . GLY B 1 31 ? 11.266 20.734 -3.08 1 98.06 31 GLY B N 1
ATOM 1539 C CA . GLY B 1 31 ? 12.688 20.797 -2.762 1 98.06 31 GLY B CA 1
ATOM 1540 C C . GLY B 1 31 ? 13.289 19.422 -2.471 1 98.06 31 GLY B C 1
ATOM 1541 O O . GLY B 1 31 ? 12.562 18.438 -2.355 1 98.06 31 GLY B O 1
ATOM 1542 N N . VAL B 1 32 ? 14.602 19.422 -2.33 1 98.31 32 VAL B N 1
ATOM 1543 C CA . VAL B 1 32 ? 15.328 18.203 -1.974 1 98.31 32 VAL B CA 1
ATOM 1544 C C . VAL B 1 32 ? 15.305 18.016 -0.459 1 98.31 32 VAL B C 1
ATOM 1546 O O . VAL B 1 32 ? 15.617 18.938 0.293 1 98.31 32 VAL B O 1
ATOM 1549 N N . LEU B 1 33 ? 14.875 16.891 -0.045 1 98.69 33 LEU B N 1
ATOM 1550 C CA . LEU B 1 33 ? 14.93 16.578 1.38 1 98.69 33 LEU B CA 1
ATOM 1551 C C . LEU B 1 33 ? 16.359 16.672 1.909 1 98.69 33 LEU B C 1
ATOM 1553 O O . LEU B 1 33 ? 17.297 16.25 1.244 1 98.69 33 LEU B O 1
ATOM 1557 N N . LYS B 1 34 ? 16.484 17.25 3.09 1 98.06 34 LYS B N 1
ATOM 1558 C CA . LYS B 1 34 ? 17.781 17.359 3.754 1 98.06 34 LYS B CA 1
ATOM 1559 C C . LYS B 1 34 ? 18.141 16.062 4.465 1 98.06 34 LYS B C 1
ATOM 1561 O O . LYS B 1 34 ? 17.297 15.156 4.594 1 98.06 34 LYS B O 1
ATOM 1566 N N . ASP B 1 35 ? 19.375 15.977 4.98 1 97.94 35 ASP B N 1
ATOM 1567 C CA . ASP B 1 35 ? 19.859 14.781 5.652 1 97.94 35 ASP B CA 1
ATOM 1568 C C . ASP B 1 35 ? 18.953 14.391 6.816 1 97.94 35 ASP B C 1
ATOM 1570 O O . ASP B 1 35 ? 18.797 13.203 7.113 1 97.94 35 ASP B O 1
ATOM 1574 N N . ALA B 1 36 ? 18.406 15.352 7.41 1 98.44 36 ALA B N 1
ATOM 1575 C CA . ALA B 1 36 ? 17.547 15.102 8.562 1 98.44 36 ALA B CA 1
ATOM 1576 C C . ALA B 1 36 ? 16.406 14.172 8.195 1 98.44 36 ALA B C 1
ATOM 1578 O O . ALA B 1 36 ? 15.953 13.375 9.023 1 98.44 36 ALA B O 1
ATOM 1579 N N . GLN B 1 37 ? 15.859 14.219 6.93 1 98.69 37 GLN B N 1
ATOM 1580 C CA . GLN B 1 37 ? 14.688 13.453 6.531 1 98.69 37 GLN B CA 1
ATOM 1581 C C . GLN B 1 37 ? 15.086 12.219 5.727 1 98.69 37 GLN B C 1
ATOM 1583 O O . GLN B 1 37 ? 14.242 11.594 5.078 1 98.69 37 GLN B O 1
ATOM 1588 N N . VAL B 1 38 ? 16.375 11.898 5.742 1 98.56 38 VAL B N 1
ATOM 1589 C CA . VAL B 1 38 ? 16.891 10.719 5.047 1 98.56 38 VAL B CA 1
ATOM 1590 C C . VAL B 1 38 ? 17.094 9.578 6.043 1 98.56 38 VAL B C 1
ATOM 1592 O O . VAL B 1 38 ? 17.641 9.781 7.125 1 98.56 38 VAL B O 1
ATOM 1595 N N . TYR B 1 39 ? 16.656 8.445 5.641 1 98.44 39 TYR B N 1
ATOM 1596 C CA . TYR B 1 39 ? 16.594 7.297 6.539 1 98.44 39 TYR B CA 1
ATOM 1597 C C . TYR B 1 39 ? 17.969 6.98 7.113 1 98.44 39 TYR B C 1
ATOM 1599 O O . TYR B 1 39 ? 18.125 6.828 8.328 1 98.44 39 TYR B O 1
ATOM 1607 N N . ALA B 1 40 ? 19.016 6.855 6.285 1 97.38 40 ALA B N 1
ATOM 1608 C CA . ALA B 1 40 ? 20.359 6.434 6.668 1 97.38 40 ALA B CA 1
ATOM 1609 C C . ALA B 1 40 ? 21.125 7.586 7.312 1 97.38 40 ALA B C 1
ATOM 1611 O O . ALA B 1 40 ? 22.281 7.422 7.695 1 97.38 40 ALA B O 1
ATOM 1612 N N . ALA B 1 41 ? 20.578 8.719 7.48 1 97.62 41 ALA B N 1
ATOM 1613 C CA . ALA B 1 41 ? 21.203 9.891 8.078 1 97.62 41 ALA B CA 1
ATOM 1614 C C . ALA B 1 41 ? 20.453 10.344 9.32 1 97.62 41 ALA B C 1
ATOM 1616 O O . ALA B 1 41 ? 20.359 9.609 10.305 1 97.62 41 ALA B O 1
ATOM 1617 N N . GLY B 1 42 ? 19.688 11.352 9.305 1 98.12 42 GLY B N 1
ATOM 1618 C CA . GLY B 1 42 ? 19.031 11.883 10.492 1 98.12 42 GLY B CA 1
ATOM 1619 C C . GLY B 1 42 ? 17.766 11.117 10.859 1 98.12 42 GLY B C 1
ATOM 1620 O O . GLY B 1 42 ? 17.469 10.938 12.047 1 98.12 42 GLY B O 1
ATOM 1621 N N . ASN B 1 43 ? 17.047 10.664 9.828 1 98.69 43 ASN B N 1
ATOM 1622 C CA . ASN B 1 43 ? 15.812 9.906 10.016 1 98.69 43 ASN B CA 1
ATOM 1623 C C . ASN B 1 43 ? 14.867 10.609 10.977 1 98.69 43 ASN B C 1
ATOM 1625 O O . ASN B 1 43 ? 14.344 9.984 11.906 1 98.69 43 ASN B O 1
ATOM 1629 N N . THR B 1 44 ? 14.602 11.844 10.812 1 98.69 44 THR B N 1
ATOM 1630 C CA . THR B 1 44 ? 13.797 12.695 11.688 1 98.69 44 THR B CA 1
ATOM 1631 C C . THR B 1 44 ? 12.594 13.25 10.93 1 98.69 44 THR B C 1
ATOM 1633 O O . THR B 1 44 ? 12.727 13.758 9.82 1 98.69 44 THR B O 1
ATOM 1636 N N . SER B 1 45 ? 11.406 13.086 11.531 1 98.94 45 SER B N 1
ATOM 1637 C CA . SER B 1 45 ? 10.219 13.672 10.914 1 98.94 45 SER B CA 1
ATOM 1638 C C . SER B 1 45 ? 10.344 15.195 10.812 1 98.94 45 SER B C 1
ATOM 1640 O O . SER B 1 45 ? 10.883 15.836 11.711 1 98.94 45 SER B O 1
ATOM 1642 N N . PRO B 1 46 ? 9.898 15.789 9.781 1 98.88 46 PRO B N 1
ATOM 1643 C CA . PRO B 1 46 ? 10.023 17.234 9.602 1 98.88 46 PRO B CA 1
ATOM 1644 C C . PRO B 1 46 ? 9.039 18.016 10.461 1 98.88 46 PRO B C 1
ATOM 1646 O O . PRO B 1 46 ? 8.023 17.469 10.898 1 98.88 46 PRO B O 1
ATOM 1649 N N . GLN B 1 47 ? 9.438 19.25 10.758 1 98.88 47 GLN B N 1
ATOM 1650 C CA . GLN B 1 47 ? 8.445 20.203 11.258 1 98.88 47 GLN B CA 1
ATOM 1651 C C . GLN B 1 47 ? 7.359 20.469 10.227 1 98.88 47 GLN B C 1
ATOM 1653 O O . GLN B 1 47 ? 7.652 20.625 9.039 1 98.88 47 GLN B O 1
ATOM 1658 N N . LEU B 1 48 ? 6.113 20.406 10.617 1 98.94 48 LEU B N 1
ATOM 1659 C CA . LEU B 1 48 ? 4.973 20.734 9.773 1 98.94 48 LEU B CA 1
ATOM 1660 C C . LEU B 1 48 ? 4.012 21.688 10.5 1 98.94 48 LEU B C 1
ATOM 1662 O O . LEU B 1 48 ? 3.766 21.531 11.695 1 98.94 48 LEU B O 1
ATOM 1666 N N . ARG B 1 49 ? 3.504 22.625 9.805 1 98.94 49 ARG B N 1
ATOM 1667 C CA . ARG B 1 49 ? 2.475 23.531 10.305 1 98.94 49 ARG B CA 1
ATOM 1668 C C . ARG B 1 49 ? 1.383 23.734 9.258 1 98.94 49 ARG B C 1
ATOM 1670 O O . ARG B 1 49 ? 1.671 23.844 8.062 1 98.94 49 ARG B O 1
ATOM 1677 N N . TRP B 1 50 ? 0.168 23.844 9.688 1 98.94 50 TRP B N 1
ATOM 1678 C CA . TRP B 1 50 ? -0.927 23.969 8.734 1 98.94 50 TRP B CA 1
ATOM 1679 C C . TRP B 1 50 ? -1.966 24.969 9.227 1 98.94 50 TRP B C 1
ATOM 1681 O O . TRP B 1 50 ? -2.031 25.266 10.422 1 98.94 50 TRP B O 1
ATOM 1691 N N . GLU B 1 51 ? -2.688 25.484 8.32 1 98.88 51 GLU B N 1
ATOM 1692 C CA . GLU B 1 51 ? -3.715 26.484 8.594 1 98.88 51 GLU B CA 1
ATOM 1693 C C . GLU B 1 51 ? -4.758 26.516 7.48 1 98.88 51 GLU B C 1
ATOM 1695 O O . GLU B 1 51 ? -4.547 25.953 6.406 1 98.88 51 GLU B O 1
ATOM 1700 N N . GLY B 1 52 ? -5.887 27.156 7.758 1 98.81 52 GLY B N 1
ATOM 1701 C CA . GLY B 1 52 ? -6.914 27.359 6.75 1 98.81 52 GLY B CA 1
ATOM 1702 C C . GLY B 1 52 ? -7.77 26.125 6.504 1 98.81 52 GLY B C 1
ATOM 1703 O O . GLY B 1 52 ? -8.367 25.984 5.438 1 98.81 52 GLY B O 1
ATOM 1704 N N . PHE B 1 53 ? -7.809 25.203 7.418 1 98.88 53 PHE B N 1
ATOM 1705 C CA . PHE B 1 53 ? -8.594 23.984 7.27 1 98.88 53 PHE B CA 1
ATOM 1706 C C . PHE B 1 53 ? -10.078 24.281 7.465 1 98.88 53 PHE B C 1
ATOM 1708 O O . PHE B 1 53 ? -10.445 25.266 8.094 1 98.88 53 PHE B O 1
ATOM 1715 N N . PRO B 1 54 ? -10.914 23.453 6.926 1 98.81 54 PRO B N 1
ATOM 1716 C CA . PRO B 1 54 ? -12.352 23.75 6.91 1 98.81 54 PRO B CA 1
ATOM 1717 C C . PRO B 1 54 ? -12.984 23.656 8.297 1 98.81 54 PRO B C 1
ATOM 1719 O O . PRO B 1 54 ? -12.5 22.922 9.156 1 98.81 54 PRO B O 1
ATOM 1722 N N . PRO B 1 55 ? -14.086 24.406 8.484 1 98.5 55 PRO B N 1
ATOM 1723 C CA . PRO B 1 55 ? -14.867 24.219 9.703 1 98.5 55 PRO B CA 1
ATOM 1724 C C . PRO B 1 55 ? -15.367 22.781 9.875 1 98.5 55 PRO B C 1
ATOM 1726 O O . PRO B 1 55 ? -15.547 22.062 8.891 1 98.5 55 PRO B O 1
ATOM 1729 N N . GLY B 1 56 ? -15.531 22.375 11.062 1 98.62 56 GLY B N 1
ATOM 1730 C CA . GLY B 1 56 ? -16.016 21.031 11.336 1 98.62 56 GLY B CA 1
ATOM 1731 C C . GLY B 1 56 ? -14.906 20.031 11.602 1 98.62 56 GLY B C 1
ATOM 1732 O O . GLY B 1 56 ? -15.164 18.891 11.984 1 98.62 56 GLY B O 1
ATOM 1733 N N . THR B 1 57 ? -13.641 20.531 11.375 1 98.88 57 THR B N 1
ATOM 1734 C CA . THR B 1 57 ? -12.492 19.672 11.648 1 98.88 57 THR B CA 1
ATOM 1735 C C . THR B 1 57 ? -12.438 19.312 13.133 1 98.88 57 THR B C 1
ATOM 1737 O O . THR B 1 57 ? -12.469 20.188 13.992 1 98.88 57 THR B O 1
ATOM 1740 N N . LYS B 1 58 ? -12.266 17.953 13.375 1 98.88 58 LYS B N 1
ATOM 1741 C CA . LYS B 1 58 ? -12.25 17.484 14.758 1 98.88 58 LYS B CA 1
ATOM 1742 C C . LYS B 1 58 ? -10.914 16.844 15.109 1 98.88 58 LYS B C 1
ATOM 1744 O O . LYS B 1 58 ? -10.594 16.656 16.297 1 98.88 58 LYS B O 1
ATOM 1749 N N . SER B 1 59 ? -10.172 16.469 14.195 1 98.94 59 SER B N 1
ATOM 1750 C CA . SER B 1 59 ? -8.805 15.969 14.344 1 98.94 59 SER B CA 1
ATOM 1751 C C . SER B 1 59 ? -8.031 16.094 13.039 1 98.94 59 SER B C 1
ATOM 1753 O O . SER B 1 59 ? -8.57 16.531 12.023 1 98.94 59 SER B O 1
ATOM 1755 N N . PHE B 1 60 ? -6.766 15.766 13.086 1 98.94 60 PHE B N 1
ATOM 1756 C CA . PHE B 1 60 ? -5.93 15.719 11.891 1 98.94 60 PHE B CA 1
ATOM 1757 C C . PHE B 1 60 ? -5.25 14.359 11.766 1 98.94 60 PHE B C 1
ATOM 1759 O O . PHE B 1 60 ? -5.121 13.625 12.75 1 98.94 60 PHE B O 1
ATOM 1766 N N . ALA B 1 61 ? -4.867 14.039 10.602 1 98.94 61 ALA B N 1
ATOM 1767 C CA . ALA B 1 61 ? -3.91 12.984 10.297 1 98.94 61 ALA B CA 1
ATOM 1768 C C . ALA B 1 61 ? -2.752 13.516 9.461 1 98.94 61 ALA B C 1
ATOM 1770 O O . ALA B 1 61 ? -2.918 14.469 8.695 1 98.94 61 ALA B O 1
ATOM 1771 N N . VAL B 1 62 ? -1.594 12.969 9.656 1 98.94 62 VAL B N 1
ATOM 1772 C CA . VAL B 1 62 ? -0.398 13.297 8.883 1 98.94 62 VAL B CA 1
ATOM 1773 C C . VAL B 1 62 ? 0.196 12.016 8.297 1 98.94 62 VAL B C 1
ATOM 1775 O O . VAL B 1 62 ? 0.411 11.039 9.016 1 98.94 62 VAL B O 1
ATOM 1778 N N . THR B 1 63 ? 0.436 12 6.984 1 98.94 63 THR B N 1
ATOM 1779 C CA . THR B 1 63 ? 1.048 10.852 6.324 1 98.94 63 THR B CA 1
ATOM 1780 C C . THR B 1 63 ? 2.227 11.289 5.461 1 98.94 63 THR B C 1
ATOM 1782 O O . THR B 1 63 ? 2.352 12.461 5.121 1 98.94 63 THR B O 1
ATOM 1785 N N . CYS B 1 64 ? 3.084 10.406 5.18 1 98.94 64 CYS B N 1
ATOM 1786 C CA . CYS B 1 64 ? 4.125 10.539 4.168 1 98.94 64 CYS B CA 1
ATOM 1787 C C . CYS B 1 64 ? 4.152 9.328 3.248 1 98.94 64 CYS B C 1
ATOM 1789 O O . CYS B 1 64 ? 4.391 8.203 3.701 1 98.94 64 CYS B O 1
ATOM 1791 N N . PHE B 1 65 ? 3.955 9.555 2.02 1 98.94 65 PHE B N 1
ATOM 1792 C CA . PHE B 1 65 ? 3.818 8.492 1.031 1 98.94 65 PHE B CA 1
ATOM 1793 C C . PHE B 1 65 ? 4.809 8.688 -0.113 1 98.94 65 PHE B C 1
ATOM 1795 O O . PHE B 1 65 ? 4.988 9.805 -0.602 1 98.94 65 PHE B O 1
ATOM 1802 N N . ASP B 1 66 ? 5.559 7.645 -0.478 1 98.88 66 ASP B N 1
ATOM 1803 C CA . ASP B 1 66 ? 6.441 7.574 -1.638 1 98.88 66 ASP B CA 1
ATOM 1804 C C . ASP B 1 66 ? 5.781 6.809 -2.783 1 98.88 66 ASP B C 1
ATOM 1806 O O . ASP B 1 66 ? 5.84 5.578 -2.826 1 98.88 66 ASP B O 1
ATOM 1810 N N . PRO B 1 67 ? 5.113 7.523 -3.717 1 98.31 67 PRO B N 1
ATOM 1811 C CA . PRO B 1 67 ? 4.453 6.824 -4.82 1 98.31 67 PRO B CA 1
ATOM 1812 C C . PRO B 1 67 ? 5.441 6.184 -5.789 1 98.31 67 PRO B C 1
ATOM 1814 O O . PRO B 1 67 ? 5.059 5.336 -6.602 1 98.31 67 PRO B O 1
ATOM 1817 N N . ASP B 1 68 ? 6.684 6.547 -5.711 1 97.81 68 ASP B N 1
ATOM 1818 C CA . ASP B 1 68 ? 7.676 6.133 -6.695 1 97.81 68 ASP B CA 1
ATOM 1819 C C . ASP B 1 68 ? 8.398 4.867 -6.25 1 97.81 68 ASP B C 1
ATOM 1821 O O . ASP B 1 68 ? 9.227 4.324 -6.984 1 97.81 68 ASP B O 1
ATOM 1825 N N . ALA B 1 69 ? 8.141 4.453 -4.969 1 97.88 69 ALA B N 1
ATOM 1826 C CA . ALA B 1 69 ? 8.766 3.215 -4.52 1 97.88 69 ALA B CA 1
ATOM 1827 C C . ALA B 1 69 ? 8.367 2.043 -5.41 1 97.88 69 ALA B C 1
ATOM 1829 O O . ALA B 1 69 ? 7.18 1.852 -5.695 1 97.88 69 ALA B O 1
ATOM 1830 N N . PRO B 1 70 ? 9.289 1.282 -5.883 1 96.56 70 PRO B N 1
ATOM 1831 C CA . PRO B 1 70 ? 9.008 0.194 -6.82 1 96.56 70 PRO B CA 1
ATOM 1832 C C . PRO B 1 70 ? 8.508 -1.07 -6.125 1 96.56 70 PRO B C 1
ATOM 1834 O O . PRO B 1 70 ? 9.125 -2.131 -6.246 1 96.56 70 PRO B O 1
ATOM 1837 N N . THR B 1 71 ? 7.371 -1 -5.453 1 97.94 71 THR B N 1
ATOM 1838 C CA . THR B 1 71 ? 6.867 -2.1 -4.641 1 97.94 71 THR B CA 1
ATOM 1839 C C . THR B 1 71 ? 5.57 -2.652 -5.219 1 97.94 71 THR B C 1
ATOM 1841 O O . THR B 1 71 ? 5.047 -3.658 -4.738 1 97.94 71 THR B O 1
ATOM 1844 N N . GLY B 1 72 ? 5.02 -1.869 -6.234 1 96.75 72 GLY B N 1
ATOM 1845 C CA . GLY B 1 72 ? 3.707 -2.201 -6.77 1 96.75 72 GLY B CA 1
ATOM 1846 C C . GLY B 1 72 ? 2.59 -1.371 -6.164 1 96.75 72 GLY B C 1
ATOM 1847 O O . GLY B 1 72 ? 1.516 -1.242 -6.754 1 96.75 72 GLY B O 1
ATOM 1848 N N . SER B 1 73 ? 2.854 -0.785 -4.965 1 98.06 73 SER B N 1
ATOM 1849 C CA . SER B 1 73 ? 1.81 -0.026 -4.285 1 98.06 73 SER B CA 1
ATOM 1850 C C . SER B 1 73 ? 2.365 1.26 -3.68 1 98.06 73 SER B C 1
ATOM 1852 O O . SER B 1 73 ? 1.719 1.884 -2.836 1 98.06 73 SER B O 1
ATOM 1854 N N . GLY B 1 74 ? 3.57 1.627 -4.043 1 98.38 74 GLY B N 1
ATOM 1855 C CA . GLY B 1 74 ? 4.227 2.691 -3.301 1 98.38 74 GLY B CA 1
ATOM 1856 C C . GLY B 1 74 ? 4.688 2.264 -1.921 1 98.38 74 GLY B C 1
ATOM 1857 O O . GLY B 1 74 ? 4.836 1.069 -1.653 1 98.38 74 GLY B O 1
ATOM 1858 N N . PHE B 1 75 ? 5.039 3.266 -1.074 1 98.81 75 PHE B N 1
ATOM 1859 C CA . PHE B 1 75 ? 5.605 2.982 0.239 1 98.81 75 PHE B CA 1
ATOM 1860 C C . PHE B 1 75 ? 5.188 4.043 1.251 1 98.81 75 PHE B C 1
ATOM 1862 O O . PHE B 1 75 ? 5.402 5.234 1.033 1 98.81 75 PHE B O 1
ATOM 1869 N N . TRP B 1 76 ? 4.535 3.613 2.307 1 98.88 76 TRP B N 1
ATOM 1870 C CA . TRP B 1 76 ? 4.148 4.52 3.385 1 98.88 76 TRP B CA 1
ATOM 1871 C C . TRP B 1 76 ? 5.285 4.688 4.387 1 98.88 76 TRP B C 1
ATOM 1873 O O . TRP B 1 76 ? 5.656 3.738 5.082 1 98.88 76 TRP B O 1
ATOM 1883 N N . HIS B 1 77 ? 5.77 5.906 4.539 1 98.94 77 HIS B N 1
ATOM 1884 C CA . HIS B 1 77 ? 6.879 6.238 5.43 1 98.94 77 HIS B CA 1
ATOM 1885 C C . HIS B 1 77 ? 6.375 6.656 6.805 1 98.94 77 HIS B C 1
ATOM 1887 O O . HIS B 1 77 ? 7.086 6.512 7.801 1 98.94 77 HIS B O 1
ATOM 1893 N N . TRP B 1 78 ? 5.141 7.16 6.801 1 98.94 78 TRP B N 1
ATOM 1894 C CA . TRP B 1 78 ? 4.598 7.742 8.023 1 98.94 78 TRP B CA 1
ATOM 1895 C C . TRP B 1 78 ? 3.072 7.781 7.969 1 98.94 78 TRP B C 1
ATOM 1897 O O . TRP B 1 78 ? 2.488 8.156 6.949 1 98.94 78 TRP B O 1
ATOM 1907 N N . VAL B 1 79 ? 2.375 7.32 8.984 1 98.88 79 VAL B N 1
ATOM 1908 C CA . VAL B 1 79 ? 0.937 7.488 9.164 1 98.88 79 VAL B CA 1
ATOM 1909 C C . VAL B 1 79 ? 0.625 7.793 10.625 1 98.88 79 VAL B C 1
ATOM 1911 O O . VAL B 1 79 ? 0.84 6.949 11.5 1 98.88 79 VAL B O 1
ATOM 1914 N N . LEU B 1 80 ? 0.233 8.93 10.922 1 98.94 80 LEU B N 1
ATOM 1915 C CA . LEU B 1 80 ? -0.141 9.453 12.227 1 98.94 80 LEU B CA 1
ATOM 1916 C C . LEU B 1 80 ? -1.549 10.039 12.195 1 98.94 80 LEU B C 1
ATOM 1918 O O . LEU B 1 80 ? -1.874 10.836 11.312 1 98.94 80 LEU B O 1
ATOM 1922 N N . PHE B 1 81 ? -2.414 9.594 13.117 1 98.88 81 PHE B N 1
ATOM 1923 C CA . PHE B 1 81 ? -3.77 10.133 13.094 1 98.88 81 PHE B CA 1
ATOM 1924 C C . PHE B 1 81 ? -4.281 10.383 14.508 1 98.88 81 PHE B C 1
ATOM 1926 O O . PHE B 1 81 ? -3.537 10.219 15.477 1 98.88 81 PHE B O 1
ATOM 1933 N N . ASP B 1 82 ? -5.422 10.93 14.617 1 98.88 82 ASP B N 1
ATOM 1934 C CA . ASP B 1 82 ? -6.066 11.328 15.859 1 98.88 82 ASP B CA 1
ATOM 1935 C C . ASP B 1 82 ? -5.293 12.453 16.547 1 98.88 82 ASP B C 1
ATOM 1937 O O . ASP B 1 82 ? -5.156 12.461 17.766 1 98.88 82 ASP B O 1
ATOM 1941 N N . ILE B 1 83 ? -4.668 13.328 15.781 1 98.88 83 ILE B N 1
ATOM 1942 C CA . ILE B 1 83 ? -4.082 14.57 16.281 1 98.88 83 ILE B CA 1
ATOM 1943 C C . ILE B 1 83 ? -5.191 15.539 16.672 1 98.88 83 ILE B C 1
ATOM 1945 O O . ILE B 1 83 ? -6.047 15.883 15.852 1 98.88 83 ILE B O 1
ATOM 1949 N N . PRO B 1 84 ? -5.18 15.992 17.875 1 98.81 84 PRO B N 1
ATOM 1950 C CA . PRO B 1 84 ? -6.262 16.875 18.297 1 98.81 84 PRO B CA 1
ATOM 1951 C C . PRO B 1 84 ? -6.379 18.125 17.422 1 98.81 84 PRO B C 1
ATOM 1953 O O . PRO B 1 84 ? -5.371 18.656 16.953 1 98.81 84 PRO B O 1
ATOM 1956 N N . ALA B 1 85 ? -7.594 18.656 17.266 1 98.5 85 ALA B N 1
ATOM 1957 C CA . ALA B 1 85 ? -7.875 19.797 16.375 1 98.5 85 ALA B CA 1
ATOM 1958 C C . ALA B 1 85 ? -7.137 21.047 16.844 1 98.5 85 ALA B C 1
ATOM 1960 O O . ALA B 1 85 ? -6.918 21.969 16.062 1 98.5 85 ALA B O 1
ATOM 1961 N N . SER B 1 86 ? -6.797 21.062 18.109 1 98.38 86 SER B N 1
ATOM 1962 C CA . SER B 1 86 ? -6.113 22.234 18.656 1 98.38 86 SER B CA 1
ATOM 1963 C C . SER B 1 86 ? -4.648 22.266 18.234 1 98.38 86 SER B C 1
ATOM 1965 O O . SER B 1 86 ? -3.973 23.297 18.391 1 98.38 86 SER B O 1
ATOM 1967 N N . VAL B 1 87 ? -4.117 21.141 17.828 1 98.75 87 VAL B N 1
ATOM 1968 C CA . VAL B 1 87 ? -2.729 21.047 17.391 1 98.75 87 VAL B CA 1
ATOM 1969 C C . VAL B 1 87 ? -2.627 21.359 15.898 1 98.75 87 VAL B C 1
ATOM 1971 O O . VAL B 1 87 ? -3.207 20.656 15.07 1 98.75 87 VAL B O 1
ATOM 1974 N N . THR B 1 88 ? -1.873 22.359 15.539 1 98.81 88 THR B N 1
ATOM 1975 C CA . THR B 1 88 ? -1.79 22.75 14.133 1 98.81 88 THR B CA 1
ATOM 1976 C C . THR B 1 88 ? -0.337 22.781 13.664 1 98.81 88 THR B C 1
ATOM 1978 O O . THR B 1 88 ? -0.023 23.391 12.641 1 98.81 88 THR B O 1
ATOM 1981 N N . GLU B 1 89 ? 0.475 22.219 14.523 1 98.81 89 GLU B N 1
ATOM 1982 C CA . GLU B 1 89 ? 1.896 22.109 14.211 1 98.81 89 GLU B CA 1
ATOM 1983 C C . GLU B 1 89 ? 2.51 20.859 14.852 1 98.81 89 GLU B C 1
ATOM 1985 O O . GLU B 1 89 ? 2.164 20.516 15.977 1 98.81 89 GLU B O 1
ATOM 1990 N N . LEU B 1 90 ? 3.385 20.172 14.148 1 98.88 90 LEU B N 1
ATOM 1991 C CA . LEU B 1 90 ? 4.266 19.141 14.672 1 98.88 90 LEU B CA 1
ATOM 1992 C C . LEU B 1 90 ? 5.723 19.578 14.625 1 98.88 90 LEU B C 1
ATOM 1994 O O . LEU B 1 90 ? 6.242 19.906 13.555 1 98.88 90 LEU B O 1
ATOM 1998 N N . PRO B 1 91 ? 6.383 19.688 15.781 1 98.81 91 PRO B N 1
ATOM 1999 C CA . PRO B 1 91 ? 7.812 20.016 15.734 1 98.81 91 PRO B CA 1
ATOM 2000 C C . PRO B 1 91 ? 8.648 18.938 15.07 1 98.81 91 PRO B C 1
ATOM 2002 O O . PRO B 1 91 ? 8.203 17.781 14.969 1 98.81 91 PRO B O 1
ATOM 2005 N N . ALA B 1 92 ? 9.82 19.359 14.586 1 98.62 92 ALA B N 1
ATOM 2006 C CA . ALA B 1 92 ? 10.758 18.359 14.07 1 98.62 92 ALA B CA 1
ATOM 2007 C C . ALA B 1 92 ? 11 17.266 15.102 1 98.62 92 ALA B C 1
ATOM 2009 O O . ALA B 1 92 ? 11.188 17.531 16.281 1 98.62 92 ALA B O 1
ATOM 2010 N N . GLY B 1 93 ? 10.859 16.016 14.648 1 98.5 93 GLY B N 1
ATOM 2011 C CA . GLY B 1 93 ? 11.148 14.906 15.539 1 98.5 93 GLY B CA 1
ATOM 2012 C C . GLY B 1 93 ? 9.922 14.383 16.266 1 98.5 93 GLY B C 1
ATOM 2013 O O . GLY B 1 93 ? 9.984 13.367 16.953 1 98.5 93 GLY B O 1
ATOM 2014 N N . ALA B 1 94 ? 8.742 14.992 16.078 1 98.5 94 ALA B N 1
ATOM 2015 C CA . ALA B 1 94 ? 7.523 14.562 16.75 1 98.5 94 ALA B CA 1
ATOM 2016 C C . ALA B 1 94 ? 7.168 13.125 16.359 1 98.5 94 ALA B C 1
ATOM 2018 O O . ALA B 1 94 ? 6.555 12.398 17.156 1 98.5 94 ALA B O 1
ATOM 2019 N N . GLY B 1 95 ? 7.555 12.695 15.141 1 98.5 95 GLY B N 1
ATOM 2020 C CA . GLY B 1 95 ? 7.238 11.352 14.664 1 98.5 95 GLY B CA 1
ATOM 2021 C C . GLY B 1 95 ? 8.414 10.398 14.734 1 98.5 95 GLY B C 1
ATOM 2022 O O . GLY B 1 95 ? 8.398 9.344 14.094 1 98.5 95 GLY B O 1
ATOM 2023 N N . SER B 1 96 ? 9.461 10.711 15.469 1 97.81 96 SER B N 1
ATOM 2024 C CA . SER B 1 96 ? 10.68 9.914 15.477 1 97.81 96 SER B CA 1
ATOM 2025 C C . SER B 1 96 ? 11.328 9.906 16.859 1 97.81 96 SER B C 1
ATOM 2027 O O . SER B 1 96 ? 11.117 10.82 17.656 1 97.81 96 SER B O 1
ATOM 2029 N N . GLY B 1 97 ? 12.109 8.859 17.078 1 94.44 97 GLY B N 1
ATOM 2030 C CA . GLY B 1 97 ? 12.938 8.828 18.281 1 94.44 97 GLY B CA 1
ATOM 2031 C C . GLY B 1 97 ? 12.133 8.828 19.562 1 94.44 97 GLY B C 1
ATOM 2032 O O . GLY B 1 97 ? 11.328 7.918 19.797 1 94.44 97 GLY B O 1
ATOM 2033 N N . SER B 1 98 ? 12.305 9.883 20.375 1 94.81 98 SER B N 1
ATOM 2034 C CA . SER B 1 98 ? 11.625 9.984 21.672 1 94.81 98 SER B CA 1
ATOM 2035 C C . SER B 1 98 ? 10.227 10.57 21.516 1 94.81 98 SER B C 1
ATOM 2037 O O . SER B 1 98 ? 9.484 10.672 22.484 1 94.81 98 SER B O 1
ATOM 2039 N N . PHE B 1 99 ? 9.922 10.992 20.281 1 96.44 99 PHE B N 1
ATOM 2040 C CA . PHE B 1 99 ? 8.602 11.539 19.969 1 96.44 99 PHE B CA 1
ATOM 2041 C C . PHE B 1 99 ? 8.359 12.828 20.75 1 96.44 99 PHE B C 1
ATOM 2043 O O . PHE B 1 99 ? 7.27 13.047 21.281 1 96.44 99 PHE B O 1
ATOM 2050 N N . GLU B 1 100 ? 9.477 13.594 20.891 1 95.38 100 GLU B N 1
ATOM 2051 C CA . GLU B 1 100 ? 9.305 14.883 21.562 1 95.38 100 GLU B CA 1
ATOM 2052 C C . GLU B 1 100 ? 8.312 15.766 20.812 1 95.38 100 GLU B C 1
ATOM 2054 O O . GLU B 1 100 ? 8.484 16.031 19.625 1 95.38 100 GLU B O 1
ATOM 2059 N N . GLY B 1 101 ? 7.254 16.141 21.531 1 96.62 101 GLY B N 1
ATOM 2060 C CA . GLY B 1 101 ? 6.27 17.016 20.922 1 96.62 101 GLY B CA 1
ATOM 2061 C C . GLY B 1 101 ? 5.125 16.266 20.266 1 96.62 101 GLY B C 1
ATOM 2062 O O . GLY B 1 101 ? 4.242 16.875 19.656 1 96.62 101 GLY B O 1
ATOM 2063 N N . LEU B 1 102 ? 5.102 14.953 20.312 1 97.81 102 LEU B N 1
ATOM 2064 C CA . LEU B 1 102 ? 3.961 14.203 19.797 1 97.81 102 LEU B CA 1
ATOM 2065 C C . LEU B 1 102 ? 2.705 14.5 20.609 1 97.81 102 LEU B C 1
ATOM 2067 O O . LEU B 1 102 ? 2.699 14.344 21.828 1 97.81 102 LEU B O 1
ATOM 2071 N N . PRO B 1 103 ? 1.691 14.922 19.953 1 97.75 103 PRO B N 1
ATOM 2072 C CA . PRO B 1 103 ? 0.476 15.25 20.703 1 97.75 103 PRO B CA 1
ATOM 2073 C C . PRO B 1 103 ? -0.108 14.039 21.422 1 97.75 103 PRO B C 1
ATOM 2075 O O . PRO B 1 103 ? -0.086 12.922 20.891 1 97.75 103 PRO B O 1
ATOM 2078 N N . ALA B 1 104 ? -0.658 14.305 22.609 1 95.5 104 ALA B N 1
ATOM 2079 C CA . ALA B 1 104 ? -1.303 13.234 23.359 1 95.5 104 ALA B CA 1
ATOM 2080 C C . ALA B 1 104 ? -2.484 12.656 22.594 1 95.5 104 ALA B C 1
ATOM 2082 O O . ALA B 1 104 ? -3.283 13.398 22.016 1 95.5 104 ALA B O 1
ATOM 2083 N N . GLY B 1 105 ? -2.479 11.32 22.531 1 95.56 105 GLY B N 1
ATOM 2084 C CA . GLY B 1 105 ? -3.621 10.664 21.922 1 95.56 105 GLY B CA 1
ATOM 2085 C C . GLY B 1 105 ? -3.395 10.305 20.453 1 95.56 105 GLY B C 1
ATOM 2086 O O . GLY B 1 105 ? -4.133 9.5 19.891 1 95.56 105 GLY B O 1
ATOM 2087 N N . ALA B 1 106 ? -2.416 10.961 19.828 1 98.19 106 ALA B N 1
ATOM 2088 C CA . ALA B 1 106 ? -2.111 10.625 18.438 1 98.19 106 ALA B CA 1
ATOM 2089 C C . ALA B 1 106 ? -1.649 9.172 18.328 1 98.19 106 ALA B C 1
ATOM 2091 O O . ALA B 1 106 ? -1.013 8.641 19.234 1 98.19 106 ALA B O 1
ATOM 2092 N N . VAL B 1 107 ? -1.934 8.523 17.188 1 98.44 107 VAL B N 1
ATOM 2093 C CA . VAL B 1 107 ? -1.655 7.105 16.984 1 98.44 107 VAL B CA 1
ATOM 2094 C C . VAL B 1 107 ? -0.788 6.926 15.742 1 98.44 107 VAL B C 1
ATOM 2096 O O . VAL B 1 107 ? -1.169 7.344 14.641 1 98.44 107 VAL B O 1
ATOM 2099 N N . HIS B 1 108 ? 0.367 6.344 15.93 1 98.56 108 HIS B N 1
ATOM 2100 C CA . HIS B 1 108 ? 1.159 5.848 14.812 1 98.56 108 HIS B CA 1
ATOM 2101 C C . HIS B 1 108 ? 0.736 4.438 14.414 1 98.56 108 HIS B C 1
ATOM 2103 O O . HIS B 1 108 ? 0.575 3.57 15.273 1 98.56 108 HIS B O 1
ATOM 2109 N N . VAL B 1 109 ? 0.588 4.207 13.156 1 97.75 109 VAL B N 1
ATOM 2110 C CA . VAL B 1 109 ? 0.487 2.816 12.727 1 97.75 109 VAL B CA 1
ATOM 2111 C C . VAL B 1 109 ? 1.827 2.348 12.164 1 97.75 109 VAL B C 1
ATOM 2113 O O . VAL B 1 109 ? 2.742 3.152 11.977 1 97.75 109 VAL B O 1
ATOM 2116 N N . ARG B 1 110 ? 1.871 1.057 11.992 1 96.62 110 ARG B N 1
ATOM 2117 C CA . ARG B 1 110 ? 3.092 0.485 11.43 1 96.62 110 ARG B CA 1
ATOM 2118 C C . ARG B 1 110 ? 3.297 0.94 9.992 1 96.62 110 ARG B C 1
ATOM 2120 O O . ARG B 1 110 ? 2.438 0.714 9.133 1 96.62 110 ARG B O 1
ATOM 2127 N N . ASN B 1 111 ? 4.398 1.629 9.773 1 98.25 111 ASN B N 1
ATOM 2128 C CA . ASN B 1 111 ? 4.75 2.021 8.414 1 98.25 111 ASN B CA 1
ATOM 2129 C C . ASN B 1 111 ? 5.336 0.854 7.629 1 98.25 111 ASN B C 1
ATOM 2131 O O . ASN B 1 111 ? 5.391 -0.271 8.125 1 98.25 111 ASN B O 1
ATOM 2135 N N . ASP B 1 112 ? 5.73 1.053 6.391 1 98.5 112 ASP B N 1
ATOM 2136 C CA . ASP B 1 112 ? 6.152 -0.057 5.543 1 98.5 112 ASP B CA 1
ATOM 2137 C C . ASP B 1 112 ? 7.578 -0.493 5.875 1 98.5 112 ASP B C 1
ATOM 2139 O O . ASP B 1 112 ? 8.031 -1.544 5.418 1 98.5 112 ASP B O 1
ATOM 2143 N N . TYR B 1 113 ? 8.289 0.295 6.766 1 97.69 113 TYR B N 1
ATOM 2144 C CA . TYR B 1 113 ? 9.539 -0.195 7.336 1 97.69 113 TYR B CA 1
ATOM 2145 C C . TYR B 1 113 ? 9.273 -1.24 8.414 1 97.69 113 TYR B C 1
ATOM 2147 O O . TYR B 1 113 ? 10.164 -2.016 8.766 1 97.69 113 TYR B O 1
ATOM 2155 N N . GLY B 1 114 ? 8.039 -1.215 8.977 1 96.62 114 GLY B N 1
ATOM 2156 C CA . GLY B 1 114 ? 7.68 -2.154 10.031 1 96.62 114 GLY B CA 1
ATOM 2157 C C . GLY B 1 114 ? 7.699 -1.539 11.414 1 96.62 114 GLY B C 1
ATOM 2158 O O . GLY B 1 114 ? 7.527 -2.24 12.414 1 96.62 114 GLY B O 1
ATOM 2159 N N . SER B 1 115 ? 7.887 -0.234 11.508 1 97.19 115 SER B N 1
ATOM 2160 C CA . SER B 1 115 ? 7.914 0.462 12.789 1 97.19 115 SER B CA 1
ATOM 2161 C C . SER B 1 115 ? 6.785 1.483 12.891 1 97.19 115 SER B C 1
ATOM 2163 O O . SER B 1 115 ? 6.191 1.862 11.883 1 97.19 115 SER B O 1
ATOM 2165 N N . LYS B 1 116 ? 6.473 1.853 14.086 1 98 116 LYS B N 1
ATOM 2166 C CA . LYS B 1 116 ? 5.406 2.818 14.344 1 98 116 LYS B CA 1
ATOM 2167 C C . LYS B 1 116 ? 5.973 4.215 14.57 1 98 116 LYS B C 1
ATOM 2169 O O . LYS B 1 116 ? 5.922 4.738 15.688 1 98 116 LYS B O 1
ATOM 2174 N N . ASP B 1 117 ? 6.57 4.762 13.648 1 98.69 117 ASP B N 1
ATOM 2175 C CA . ASP B 1 117 ? 7.188 6.082 13.617 1 98.69 117 ASP B CA 1
ATOM 2176 C C . ASP B 1 117 ? 7.422 6.547 12.18 1 98.69 117 ASP B C 1
ATOM 2178 O O . ASP B 1 117 ? 6.957 5.91 11.234 1 98.69 117 ASP B O 1
ATOM 2182 N N . PHE B 1 118 ? 7.965 7.719 12.016 1 98.88 118 PHE B N 1
ATOM 2183 C CA . PHE B 1 118 ? 8.445 8.211 10.727 1 98.88 118 PHE B CA 1
ATOM 2184 C C . PHE B 1 118 ? 9.695 7.457 10.289 1 98.88 118 PHE B C 1
ATOM 2186 O O . PHE B 1 118 ? 10.609 7.246 11.094 1 98.88 118 PHE B O 1
ATOM 2193 N N . GLY B 1 119 ? 9.703 7.055 9.07 1 98.81 119 GLY B N 1
ATOM 2194 C CA . GLY B 1 119 ? 10.914 6.574 8.422 1 98.81 119 GLY B CA 1
ATOM 2195 C C . GLY B 1 119 ? 11.352 7.441 7.254 1 98.81 119 GLY B C 1
ATOM 2196 O O . GLY B 1 119 ? 10.562 7.734 6.359 1 98.81 119 GLY B O 1
ATOM 2197 N N . GLY B 1 120 ? 12.531 7.824 7.211 1 98.81 120 GLY B N 1
ATOM 2198 C CA . GLY B 1 120 ? 13.055 8.773 6.242 1 98.81 120 GLY B CA 1
ATOM 2199 C C . GLY B 1 120 ? 13.211 8.188 4.855 1 98.81 120 GLY B C 1
ATOM 2200 O O . GLY B 1 120 ? 12.922 7.008 4.637 1 98.81 120 GLY B O 1
ATOM 2201 N N . ALA B 1 121 ? 13.656 9.016 3.902 1 98.81 121 ALA B N 1
ATOM 2202 C CA . ALA B 1 121 ? 13.797 8.68 2.488 1 98.81 121 ALA B CA 1
ATOM 2203 C C . ALA B 1 121 ? 14.922 7.664 2.277 1 98.81 121 ALA B C 1
ATOM 2205 O O . ALA B 1 121 ? 16.016 7.816 2.824 1 98.81 121 ALA B O 1
ATOM 2206 N N . ALA B 1 122 ? 14.664 6.641 1.522 1 98.12 122 ALA B N 1
ATOM 2207 C CA . ALA B 1 122 ? 15.664 5.629 1.205 1 98.12 122 ALA B CA 1
ATOM 2208 C C . ALA B 1 122 ? 15.398 5.004 -0.163 1 98.12 122 ALA B C 1
ATOM 2210 O O . ALA B 1 122 ? 15.289 3.783 -0.285 1 98.12 122 ALA B O 1
ATOM 2211 N N . PRO B 1 123 ? 15.305 5.82 -1.223 1 97.81 123 PRO B N 1
ATOM 2212 C CA . PRO B 1 123 ? 15.102 5.215 -2.543 1 97.81 123 PRO B CA 1
ATOM 2213 C C . PRO B 1 123 ? 16.281 4.359 -2.986 1 97.81 123 PRO B C 1
ATOM 2215 O O . PRO B 1 123 ? 17.406 4.547 -2.506 1 97.81 123 PRO B O 1
ATOM 2218 N N . PRO B 1 124 ? 16 3.354 -3.896 1 94.75 124 PRO B N 1
ATOM 2219 C CA . PRO B 1 124 ? 17.125 2.586 -4.434 1 94.75 124 PRO B CA 1
ATOM 2220 C C . PRO B 1 124 ? 18.172 3.471 -5.098 1 94.75 124 PRO B C 1
ATOM 2222 O O . PRO B 1 124 ? 17.828 4.461 -5.75 1 94.75 124 PRO B O 1
ATOM 2225 N N . ALA B 1 125 ? 19.422 3.004 -4.949 1 93.25 125 ALA B N 1
ATOM 2226 C CA . ALA B 1 125 ? 20.5 3.73 -5.609 1 93.25 125 ALA B CA 1
ATOM 2227 C C . ALA B 1 125 ? 20.297 3.748 -7.125 1 93.25 125 ALA B C 1
ATOM 2229 O O . ALA B 1 125 ? 19.938 2.732 -7.719 1 93.25 125 ALA B O 1
ATOM 2230 N N . GLY B 1 126 ? 20.438 4.945 -7.68 1 91.56 126 GLY B N 1
ATOM 2231 C CA . GLY B 1 126 ? 20.375 5.043 -9.125 1 91.56 126 GLY B CA 1
ATOM 2232 C C . GLY B 1 126 ? 19.016 5.434 -9.648 1 91.56 126 GLY B C 1
ATOM 2233 O O . GLY B 1 126 ? 18.875 5.836 -10.812 1 91.56 126 GLY B O 1
ATOM 2234 N N . ASP B 1 127 ? 18 5.281 -8.836 1 93.25 127 ASP B N 1
ATOM 2235 C CA . ASP B 1 127 ? 16.672 5.715 -9.258 1 93.25 127 ASP B CA 1
ATOM 2236 C C . ASP B 1 127 ? 16.625 7.227 -9.438 1 93.25 127 ASP B C 1
ATOM 2238 O O . ASP B 1 127 ? 17.359 7.965 -8.781 1 93.25 127 ASP B O 1
ATOM 2242 N N . PRO B 1 128 ? 15.695 7.641 -10.336 1 94.19 128 PRO B N 1
ATOM 2243 C CA . PRO B 1 128 ? 15.375 9.07 -10.281 1 94.19 128 PRO B CA 1
ATOM 2244 C C . PRO B 1 128 ? 14.859 9.508 -8.914 1 94.19 128 PRO B C 1
ATOM 2246 O O . PRO B 1 128 ? 14.484 8.664 -8.094 1 94.19 128 PRO B O 1
ATOM 2249 N N . ALA B 1 129 ? 14.898 10.82 -8.688 1 97.25 129 ALA B N 1
ATOM 2250 C CA . ALA B 1 129 ? 14.43 11.32 -7.398 1 97.25 129 ALA B CA 1
ATOM 2251 C C . ALA B 1 129 ? 13.008 10.852 -7.105 1 97.25 129 ALA B C 1
ATOM 2253 O O . ALA B 1 129 ? 12.133 10.938 -7.965 1 97.25 129 ALA B O 1
ATOM 2254 N N . HIS B 1 130 ? 12.852 10.258 -5.961 1 98.62 130 HIS B N 1
ATOM 2255 C CA . HIS B 1 130 ? 11.516 9.883 -5.508 1 98.62 130 HIS B CA 1
ATOM 2256 C C . HIS B 1 130 ? 10.781 11.078 -4.91 1 98.62 130 HIS B C 1
ATOM 2258 O O . HIS B 1 130 ? 11.406 11.984 -4.367 1 98.62 130 HIS B O 1
ATOM 2264 N N . ARG B 1 131 ? 9.477 11.078 -5.105 1 98.69 131 ARG B N 1
ATOM 2265 C CA . ARG B 1 131 ? 8.625 12.039 -4.422 1 98.69 131 ARG B CA 1
ATOM 2266 C C . ARG B 1 131 ? 8.188 11.516 -3.059 1 98.69 131 ARG B C 1
ATOM 2268 O O . ARG B 1 131 ? 7.848 10.336 -2.922 1 98.69 131 ARG B O 1
ATOM 2275 N N . TYR B 1 132 ? 8.281 12.336 -2.086 1 98.88 132 TYR B N 1
ATOM 2276 C CA . TYR B 1 132 ? 7.73 12.094 -0.756 1 98.88 132 TYR B CA 1
ATOM 2277 C C . TYR B 1 132 ? 6.605 13.078 -0.446 1 98.88 132 TYR B C 1
ATOM 2279 O O . TYR B 1 132 ? 6.844 14.273 -0.278 1 98.88 132 TYR B O 1
ATOM 2287 N N . VAL B 1 133 ? 5.41 12.555 -0.39 1 98.88 133 VAL B N 1
ATOM 2288 C CA . VAL B 1 133 ? 4.191 13.359 -0.311 1 98.88 133 VAL B CA 1
ATOM 2289 C C . VAL B 1 133 ? 3.717 13.43 1.139 1 98.88 133 VAL B C 1
ATOM 2291 O O . VAL B 1 133 ? 3.127 12.484 1.658 1 98.88 133 VAL B O 1
ATOM 2294 N N . PHE B 1 134 ? 3.986 14.531 1.789 1 98.94 134 PHE B N 1
ATOM 2295 C CA . PHE B 1 134 ? 3.432 14.805 3.109 1 98.94 134 PHE B CA 1
ATOM 2296 C C . PHE B 1 134 ? 2.02 15.367 2.996 1 98.94 134 PHE B C 1
ATOM 2298 O O . PHE B 1 134 ? 1.799 16.359 2.305 1 98.94 134 PHE B O 1
ATOM 2305 N N . THR B 1 135 ? 1.104 14.711 3.65 1 98.94 135 THR B N 1
ATOM 2306 C CA . THR B 1 135 ? -0.287 15.148 3.594 1 98.94 135 THR B CA 1
ATOM 2307 C C . THR B 1 135 ? -0.846 15.359 5 1 98.94 135 THR B C 1
ATOM 2309 O O . THR B 1 135 ? -0.634 14.531 5.887 1 98.94 135 THR B O 1
ATOM 2312 N N . VAL B 1 136 ? -1.47 16.453 5.234 1 98.94 136 VAL B N 1
ATOM 2313 C CA . VAL B 1 136 ? -2.289 16.688 6.418 1 98.94 136 VAL B CA 1
ATOM 2314 C C . VAL B 1 136 ? -3.768 16.594 6.051 1 98.94 136 VAL B C 1
ATOM 2316 O O . VAL B 1 136 ? -4.223 17.266 5.117 1 98.94 136 VAL B O 1
ATOM 2319 N N . TYR B 1 137 ? -4.484 15.742 6.742 1 98.94 137 TYR B N 1
ATOM 2320 C CA . TYR B 1 137 ? -5.922 15.586 6.57 1 98.94 137 TYR B CA 1
ATOM 2321 C C . TYR B 1 137 ? -6.688 16.312 7.676 1 98.94 137 TYR B C 1
ATOM 2323 O O . TYR B 1 137 ? -6.359 16.172 8.859 1 98.94 137 TYR B O 1
ATOM 2331 N N . ALA B 1 138 ? -7.641 17.109 7.27 1 98.94 138 ALA B N 1
ATOM 2332 C CA . ALA B 1 138 ? -8.68 17.547 8.203 1 98.94 138 ALA B CA 1
ATOM 2333 C C . ALA B 1 138 ? -9.797 16.516 8.297 1 98.94 138 ALA B C 1
ATOM 2335 O O . ALA B 1 138 ? -10.414 16.156 7.289 1 98.94 138 ALA B O 1
ATOM 2336 N N . VAL B 1 139 ? -10.086 16.047 9.508 1 98.94 139 VAL B N 1
ATOM 2337 C CA . VAL B 1 139 ? -10.93 14.859 9.68 1 98.94 139 VAL B CA 1
ATOM 2338 C C . VAL B 1 139 ? -12.188 15.234 10.461 1 98.94 139 VAL B C 1
ATOM 2340 O O . VAL B 1 139 ? -12.133 16.031 11.398 1 98.94 139 VAL B O 1
ATOM 2343 N N . ASP B 1 140 ? -13.344 14.641 10.211 1 98.88 140 ASP B N 1
ATOM 2344 C CA . ASP B 1 140 ? -14.633 15.039 10.758 1 98.88 140 ASP B CA 1
ATOM 2345 C C . ASP B 1 140 ? -14.945 14.281 12.047 1 98.88 140 ASP B C 1
ATOM 2347 O O . ASP B 1 140 ? -16.062 14.359 12.562 1 98.88 140 ASP B O 1
ATOM 2351 N N . SER B 1 141 ? -13.961 13.531 12.562 1 98.69 141 SER B N 1
ATOM 2352 C CA . SER B 1 141 ? -14.102 12.781 13.805 1 98.69 141 SER B CA 1
ATOM 2353 C C . SER B 1 141 ? -12.859 12.938 14.688 1 98.69 141 SER B C 1
ATOM 2355 O O . SER B 1 141 ? -11.742 13.047 14.18 1 98.69 141 SER B O 1
ATOM 2357 N N . GLU B 1 142 ? -13.031 12.922 16 1 98.56 142 GLU B N 1
ATOM 2358 C CA . GLU B 1 142 ? -11.922 13.039 16.938 1 98.56 142 GLU B CA 1
ATOM 2359 C C . GLU B 1 142 ? -11.039 11.789 16.906 1 98.56 142 GLU B C 1
ATOM 2361 O O . GLU B 1 142 ? -9.82 11.875 17.078 1 98.56 142 GLU B O 1
ATOM 2366 N N . LYS B 1 143 ? -11.781 10.664 16.781 1 98.5 143 LYS B N 1
ATOM 2367 C CA . LYS B 1 143 ? -11.125 9.359 16.703 1 98.5 143 LYS B CA 1
ATOM 2368 C C . LYS B 1 143 ? -11.492 8.641 15.414 1 98.5 143 LYS B C 1
ATOM 2370 O O . LYS B 1 143 ? -12.672 8.508 15.086 1 98.5 143 LYS B O 1
ATOM 2375 N N . LEU B 1 144 ? -10.492 8.242 14.695 1 98.12 144 LEU B N 1
ATOM 2376 C CA . LEU B 1 144 ? -10.727 7.559 13.43 1 98.12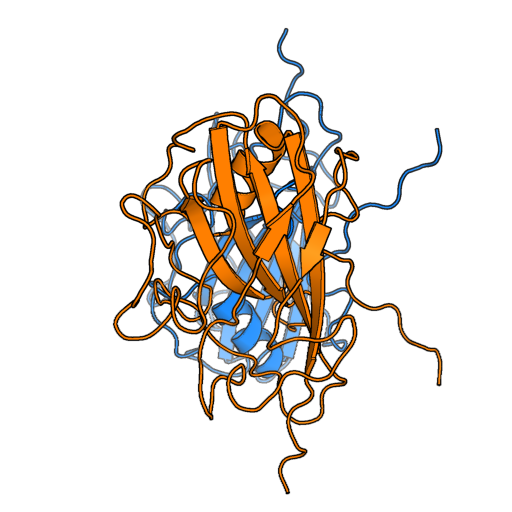 144 LEU B CA 1
ATOM 2377 C C . LEU B 1 144 ? -11.242 6.141 13.672 1 98.12 144 LEU B C 1
ATOM 2379 O O . LEU B 1 144 ? -12.016 5.613 12.867 1 98.12 144 LEU B O 1
ATOM 2383 N N . GLY B 1 145 ? -10.789 5.469 14.742 1 96.81 145 GLY B N 1
ATOM 2384 C CA . GLY B 1 145 ? -11.336 4.168 15.094 1 96.81 145 GLY B CA 1
ATOM 2385 C C . GLY B 1 145 ? -10.297 3.064 15.117 1 96.81 145 GLY B C 1
ATOM 2386 O O . GLY B 1 145 ? -10.156 2.354 16.109 1 96.81 145 GLY B O 1
ATOM 2387 N N . PRO B 1 146 ? -9.461 2.863 14.094 1 97.44 146 PRO B N 1
ATOM 2388 C CA . PRO B 1 146 ? -8.477 1.778 14.07 1 97.44 146 PRO B CA 1
ATOM 2389 C C . PRO B 1 146 ? -7.402 1.938 15.148 1 97.44 146 PRO B C 1
ATOM 2391 O O . PRO B 1 146 ? -7.191 3.045 15.656 1 97.44 146 PRO B O 1
ATOM 2394 N N . ASP B 1 147 ? -6.805 0.826 15.492 1 96.62 147 ASP B N 1
ATOM 2395 C CA . ASP B 1 147 ? -5.688 0.895 16.438 1 96.62 147 ASP B CA 1
ATOM 2396 C C . ASP B 1 147 ? -4.352 0.916 15.695 1 96.62 147 ASP B C 1
ATOM 2398 O O . ASP B 1 147 ? -4.312 1.059 14.477 1 96.62 147 ASP B O 1
ATOM 2402 N N . SER B 1 148 ? -3.279 0.808 16.453 1 97.31 148 SER B N 1
ATOM 2403 C CA . SER B 1 148 ? -1.937 1.013 15.914 1 97.31 148 SER B CA 1
ATOM 2404 C C . SER B 1 148 ? -1.495 -0.17 15.055 1 97.31 148 SER B C 1
ATOM 2406 O O . SER B 1 148 ? -0.483 -0.093 14.359 1 97.31 148 SER B O 1
ATOM 2408 N N . ASP B 1 149 ? -2.277 -1.237 14.969 1 95.81 149 ASP B N 1
ATOM 2409 C CA . ASP B 1 149 ? -1.887 -2.416 14.203 1 95.81 149 ASP B CA 1
ATOM 2410 C C . ASP B 1 149 ? -2.508 -2.396 12.812 1 95.81 149 ASP B C 1
ATOM 2412 O O . ASP B 1 149 ? -2.188 -3.24 11.969 1 95.81 149 ASP B O 1
ATOM 2416 N N . ALA B 1 150 ? -3.387 -1.422 12.609 1 97.25 150 ALA B N 1
ATOM 2417 C CA . ALA B 1 150 ? -3.988 -1.28 11.289 1 97.25 150 ALA B CA 1
ATOM 2418 C C . ALA B 1 150 ? -2.932 -0.96 10.234 1 97.25 150 ALA B C 1
ATOM 2420 O O . ALA B 1 150 ? -1.895 -0.369 10.547 1 97.25 150 ALA B O 1
ATOM 2421 N N . SER B 1 151 ? -3.164 -1.44 9.031 1 98.12 151 SER B N 1
ATOM 2422 C CA . SER B 1 151 ? -2.258 -1.109 7.938 1 98.12 151 SER B CA 1
ATOM 2423 C C . SER B 1 151 ? -2.447 0.333 7.48 1 98.12 151 SER B C 1
ATOM 2425 O O . SER B 1 151 ? -3.523 0.908 7.652 1 98.12 151 SER B O 1
ATOM 2427 N N . PRO B 1 152 ? -1.444 0.914 6.863 1 98.69 152 PRO B N 1
ATOM 2428 C CA . PRO B 1 152 ? -1.602 2.254 6.289 1 98.69 152 PRO B CA 1
ATOM 2429 C C . PRO B 1 152 ? -2.742 2.334 5.277 1 98.69 152 PRO B C 1
ATOM 2431 O O . PRO B 1 152 ? -3.48 3.32 5.254 1 98.69 152 PRO B O 1
ATOM 2434 N N . ALA B 1 153 ? -2.908 1.31 4.434 1 98.62 153 ALA B N 1
ATOM 2435 C CA . ALA B 1 153 ? -3.998 1.287 3.463 1 98.62 153 ALA B CA 1
ATOM 2436 C C . ALA B 1 153 ? -5.355 1.33 4.16 1 98.62 153 ALA B C 1
ATOM 2438 O O . ALA B 1 153 ? -6.266 2.031 3.715 1 98.62 153 ALA B O 1
ATOM 2439 N N . ALA B 1 154 ? -5.488 0.571 5.25 1 98.31 154 ALA B N 1
ATOM 2440 C CA . ALA B 1 154 ? -6.734 0.594 6.012 1 98.31 154 ALA B CA 1
ATOM 2441 C C . ALA B 1 154 ? -7.023 1.991 6.551 1 98.31 154 ALA B C 1
ATOM 2443 O O . ALA B 1 154 ? -8.164 2.449 6.527 1 98.31 154 ALA B O 1
ATOM 2444 N N . ILE B 1 155 ? -5.988 2.654 7.055 1 98.75 155 ILE B N 1
ATOM 2445 C CA . ILE B 1 155 ? -6.156 4.02 7.543 1 98.75 155 ILE B CA 1
ATOM 2446 C C . ILE B 1 155 ? -6.566 4.934 6.391 1 98.75 155 ILE B C 1
ATOM 2448 O O . ILE B 1 155 ? -7.445 5.781 6.543 1 98.75 155 ILE B O 1
ATOM 2452 N N . GLY B 1 156 ? -5.871 4.77 5.211 1 98.5 156 GLY B N 1
ATOM 2453 C CA . GLY B 1 156 ? -6.254 5.523 4.027 1 98.5 156 GLY B CA 1
ATOM 2454 C C . GLY B 1 156 ? -7.711 5.352 3.654 1 98.5 156 GLY B C 1
ATOM 2455 O O . GLY B 1 156 ? -8.367 6.305 3.221 1 98.5 156 GLY B O 1
ATOM 2456 N N . PHE B 1 157 ? -8.234 4.18 3.803 1 98.19 157 PHE B N 1
ATOM 2457 C CA . PHE B 1 157 ? -9.641 3.904 3.525 1 98.19 157 PHE B CA 1
ATOM 2458 C C . PHE B 1 157 ? -10.539 4.703 4.457 1 98.19 157 PHE B C 1
ATOM 2460 O O . PHE B 1 157 ? -11.5 5.336 4.008 1 98.19 157 PHE B O 1
ATOM 2467 N N . ASN B 1 158 ? -10.227 4.66 5.73 1 98.06 158 ASN B N 1
ATOM 2468 C CA . ASN B 1 158 ? -11.008 5.441 6.691 1 98.06 158 ASN B CA 1
ATOM 2469 C C . ASN B 1 158 ? -10.953 6.934 6.375 1 98.06 158 ASN B C 1
ATOM 2471 O O . ASN B 1 158 ? -11.984 7.613 6.395 1 98.06 158 ASN B O 1
ATOM 2475 N N . LEU B 1 159 ? -9.766 7.414 6.109 1 98.44 159 LEU B N 1
ATOM 2476 C CA . LEU B 1 159 ? -9.586 8.828 5.816 1 98.44 159 LEU B CA 1
ATOM 2477 C C . LEU B 1 159 ? -10.383 9.227 4.574 1 98.44 159 LEU B C 1
ATOM 2479 O O . LEU B 1 159 ? -10.883 10.352 4.484 1 98.44 159 LEU B O 1
ATOM 2483 N N . ARG B 1 160 ? -10.508 8.305 3.615 1 97 160 ARG B N 1
ATOM 2484 C CA . ARG B 1 160 ? -11.281 8.562 2.404 1 97 160 ARG B CA 1
ATOM 2485 C C . ARG B 1 160 ? -12.695 9.008 2.742 1 97 160 ARG B C 1
ATOM 2487 O O . ARG B 1 160 ? -13.273 9.852 2.051 1 97 160 ARG B O 1
ATOM 2494 N N . PHE B 1 161 ? -13.242 8.523 3.797 1 96.12 161 PHE B N 1
ATOM 2495 C CA . PHE B 1 161 ? -14.656 8.75 4.07 1 96.12 161 PHE B CA 1
ATOM 2496 C C . PHE B 1 161 ? -14.836 9.766 5.191 1 96.12 161 PHE B C 1
ATOM 2498 O O . PHE B 1 161 ? -15.953 10.188 5.477 1 96.12 161 PHE B O 1
ATOM 2505 N N . HIS B 1 162 ? -13.727 10.219 5.789 1 98.31 162 HIS B N 1
ATOM 2506 C CA . HIS B 1 162 ? -13.844 11.109 6.941 1 98.31 162 HIS B CA 1
ATOM 2507 C C . HIS B 1 162 ? -13.117 12.43 6.695 1 98.31 162 HIS B C 1
ATOM 2509 O O . HIS B 1 162 ? -13.117 13.312 7.555 1 98.31 162 HIS B O 1
ATOM 2515 N N . THR B 1 163 ? -12.5 12.609 5.547 1 98.62 163 THR B N 1
ATOM 2516 C CA . THR B 1 163 ? -11.688 13.789 5.266 1 98.62 163 THR B CA 1
ATOM 2517 C C . THR B 1 163 ? -12.57 14.953 4.801 1 98.62 163 THR B C 1
ATOM 2519 O O . THR B 1 163 ? -13.344 14.805 3.855 1 98.62 163 THR B O 1
ATOM 2522 N N . LEU B 1 164 ? -12.406 16.109 5.434 1 98.81 164 LEU B N 1
ATOM 2523 C CA . LEU B 1 164 ? -13.055 17.359 5.059 1 98.81 164 LEU B CA 1
ATOM 2524 C C . LEU B 1 164 ? -12.164 18.172 4.125 1 98.81 164 LEU B C 1
ATOM 2526 O O . LEU B 1 164 ? -12.664 18.938 3.303 1 98.81 164 LEU B O 1
ATOM 2530 N N . GLY B 1 165 ? -10.867 18.047 4.289 1 98.88 165 GLY B N 1
ATOM 2531 C CA . GLY B 1 165 ? -9.867 18.781 3.516 1 98.88 165 GLY B CA 1
ATOM 2532 C C . GLY B 1 165 ? -8.492 18.141 3.568 1 98.88 165 GLY B C 1
ATOM 2533 O O . GLY B 1 165 ? -8.234 17.281 4.418 1 98.88 165 GLY B O 1
ATOM 2534 N N . ARG B 1 166 ? -7.648 18.547 2.639 1 98.81 166 ARG B N 1
ATOM 2535 C CA . ARG B 1 166 ? -6.285 18.031 2.553 1 98.81 166 ARG B CA 1
ATOM 2536 C C . ARG B 1 166 ? -5.301 19.156 2.201 1 98.81 166 ARG B C 1
ATOM 2538 O O . ARG B 1 166 ? -5.613 20.031 1.4 1 98.81 166 ARG B O 1
ATOM 2545 N N . ALA B 1 167 ? -4.172 19.109 2.773 1 98.81 167 ALA B N 1
ATOM 2546 C CA . ALA B 1 167 ? -3.002 19.906 2.412 1 98.81 167 ALA B CA 1
ATOM 2547 C C . ALA B 1 167 ? -1.804 19 2.111 1 98.81 167 ALA B C 1
ATOM 2549 O O . ALA B 1 167 ? -1.581 18 2.799 1 98.81 167 ALA B O 1
ATOM 2550 N N . GLN B 1 168 ? -1.018 19.375 1.133 1 98.69 168 GLN B N 1
ATOM 2551 C CA . GLN B 1 168 ? 0.096 18.516 0.725 1 98.69 168 GLN B CA 1
ATOM 2552 C C . GLN B 1 168 ? 1.376 19.328 0.556 1 98.69 168 GLN B C 1
ATOM 2554 O O . GLN B 1 168 ? 1.336 20.469 0.086 1 98.69 168 GLN B O 1
ATOM 2559 N N . LEU B 1 169 ? 2.408 18.797 0.955 1 98.88 169 LEU B N 1
ATOM 2560 C CA . LEU B 1 169 ? 3.771 19.281 0.752 1 98.88 169 LEU B CA 1
ATOM 2561 C C . LEU B 1 169 ? 4.66 18.172 0.195 1 98.88 169 LEU B C 1
ATOM 2563 O O . LEU B 1 169 ? 4.801 17.109 0.812 1 98.88 169 LEU B O 1
ATOM 2567 N N . ILE B 1 170 ? 5.242 18.375 -0.978 1 98.75 170 ILE B N 1
ATOM 2568 C CA . ILE B 1 170 ? 6.02 17.328 -1.631 1 98.75 170 ILE B CA 1
ATOM 2569 C C . ILE B 1 170 ? 7.5 17.703 -1.624 1 98.75 170 ILE B C 1
ATOM 2571 O O . ILE B 1 170 ? 7.867 18.812 -2.029 1 98.75 170 ILE B O 1
ATOM 2575 N N . GLY B 1 171 ? 8.336 16.859 -1.056 1 98.75 171 GLY B N 1
ATOM 2576 C CA . GLY B 1 171 ? 9.781 16.906 -1.212 1 98.75 171 GLY B CA 1
ATOM 2577 C C . GLY B 1 171 ? 10.32 15.789 -2.088 1 98.75 171 GLY B C 1
ATOM 2578 O O . GLY B 1 171 ? 9.609 14.828 -2.379 1 98.75 171 GLY B O 1
ATOM 2579 N N . GLU B 1 172 ? 11.578 15.938 -2.533 1 98.62 172 GLU B N 1
ATOM 2580 C CA . GLU B 1 172 ? 12.195 14.93 -3.393 1 98.62 172 GLU B CA 1
ATOM 2581 C C . GLU B 1 172 ? 13.547 14.484 -2.844 1 98.62 172 GLU B C 1
ATOM 2583 O O . GLU B 1 172 ? 14.195 15.227 -2.105 1 98.62 172 GLU B O 1
ATOM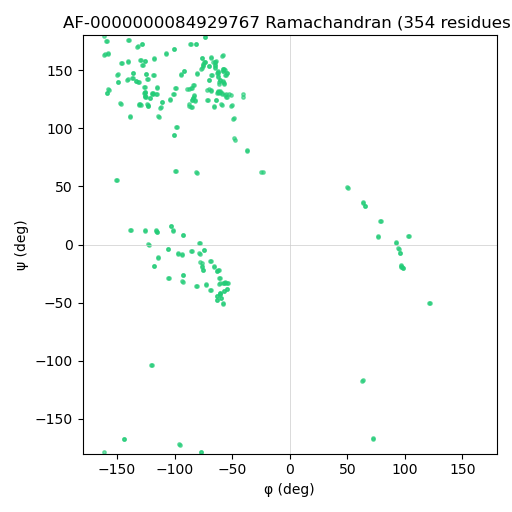 2588 N N . TYR B 1 173 ? 13.906 13.281 -3.207 1 98.5 173 TYR B N 1
ATOM 2589 C CA . TYR B 1 173 ? 15.211 12.773 -2.799 1 98.5 173 TYR B CA 1
ATOM 2590 C C . TYR B 1 173 ? 15.672 11.656 -3.729 1 98.5 173 TYR B C 1
ATOM 2592 O O . TYR B 1 173 ? 14.891 10.773 -4.09 1 98.5 173 TYR B O 1
ATOM 2600 N N . ALA B 1 174 ? 16.922 11.711 -4.164 1 97.12 174 ALA B N 1
ATOM 2601 C CA . ALA B 1 174 ? 17.609 10.648 -4.898 1 97.12 174 ALA B CA 1
ATOM 2602 C C . ALA B 1 174 ? 18.828 10.172 -4.133 1 97.12 174 ALA B C 1
ATOM 2604 O O . ALA B 1 174 ? 19.641 10.977 -3.652 1 97.12 174 ALA B O 1
ATOM 2605 N N . ALA B 1 175 ? 18.906 8.898 -4.004 1 93.12 175 ALA B N 1
ATOM 2606 C CA . ALA B 1 175 ? 20.078 8.352 -3.334 1 93.12 175 ALA B CA 1
ATOM 2607 C C . ALA B 1 175 ? 21.328 8.516 -4.203 1 93.12 175 ALA B C 1
ATOM 2609 O O . ALA B 1 175 ? 21.266 8.344 -5.422 1 93.12 175 ALA B O 1
ATOM 2610 N N . PRO B 1 176 ? 22.344 8.805 -3.527 1 85.62 176 PRO B N 1
ATOM 2611 C CA . PRO B 1 176 ? 23.578 8.898 -4.312 1 85.62 176 PRO B CA 1
ATOM 2612 C C . PRO B 1 176 ? 23.953 7.582 -4.992 1 85.62 176 PRO B C 1
ATOM 2614 O O . PRO B 1 176 ? 23.625 6.508 -4.48 1 85.62 176 PRO B O 1
ATOM 2617 N N . ALA B 1 177 ? 24.375 7.699 -6.223 1 70.44 177 ALA B N 1
ATOM 2618 C CA . ALA B 1 177 ? 24.781 6.5 -6.957 1 70.44 177 ALA B CA 1
ATOM 2619 C C . ALA B 1 177 ? 25.844 5.727 -6.199 1 70.44 177 ALA B C 1
ATOM 2621 O O . ALA B 1 177 ? 26.656 6.32 -5.48 1 70.44 177 ALA B O 1
ATOM 2622 N N . ALA B 1 178 ? 25.625 4.379 -6.027 1 61.12 178 ALA B N 1
ATOM 2623 C CA . ALA B 1 178 ? 26.688 3.572 -5.434 1 61.12 178 ALA B CA 1
ATOM 2624 C C . ALA B 1 178 ? 28.031 3.867 -6.086 1 61.12 178 ALA B C 1
ATOM 2626 O O . ALA B 1 178 ? 28.141 3.918 -7.316 1 61.12 178 ALA B O 1
ATOM 2627 N N . GLY B 1 179 ? 28.734 4.812 -5.555 1 46.19 179 GLY B N 1
ATOM 2628 C CA . GLY B 1 179 ? 30.094 5.016 -6.039 1 46.19 179 GLY B CA 1
ATOM 2629 C C . GLY B 1 179 ? 30.844 3.715 -6.293 1 46.19 179 GLY B C 1
ATOM 2630 O O . GLY B 1 179 ? 30.484 2.676 -5.73 1 46.19 179 GLY B O 1
#

Secondary structure (DSSP, 8-state):
-----PPPPTTTTSPP-EE-EEE-SS--TTPBPPGGGBTTTT--PPPEEEE-PPTT--EEEEEEEETT-TTTT-EEEEEEEEEETT--EE-TTTTSTT-TTPPTT-EEPP-TTSSSS---B-PPTTPPPEEEEEEEEEESSS-----TTS-HHHHHHHHHHHEEEEEEEEEEE-PPP--/-----PPPPTTTTSPP-EE-EEE-SS--TTPBPPGGGBTTTT--PPPEEEE-PPTT--EEEEEEEETT-TTTT-EEEEEEEEEETT--EE-TTTTSTT-TTPPTT-EEPP-TTSSSS---B-PPTTPPPEEEEEEEEEESSS-----TTS-HHHHHHHHHHHEEEEEEEEEEE-PPP--

Solvent-accessible surface area (backbone atoms only — not comparable to full-atom values): 18374 Å² total; per-residue (Å²): 124,79,81,70,86,70,65,65,61,54,59,74,84,48,82,89,62,45,68,37,46,47,50,40,91,61,48,49,80,73,25,68,56,46,58,47,40,20,39,94,61,56,30,31,29,62,30,38,37,48,51,72,66,61,87,72,51,35,9,29,32,41,35,27,38,23,46,60,43,71,21,47,43,18,39,43,29,25,42,36,32,32,31,48,58,87,59,50,60,37,47,59,24,21,41,18,94,86,30,55,70,46,59,81,76,43,41,42,21,38,20,43,88,60,43,63,36,39,50,33,55,74,58,60,63,66,45,73,64,33,47,40,39,34,34,41,33,31,21,63,43,58,64,86,74,78,62,50,78,41,32,59,41,44,51,26,40,51,44,62,78,36,51,58,21,44,18,66,40,38,28,28,47,55,37,69,59,79,123,125,78,83,70,86,70,66,66,61,54,61,74,84,49,81,86,62,45,68,37,46,48,49,39,92,62,49,49,81,72,25,70,56,46,58,46,40,21,39,96,62,56,28,30,29,61,30,38,37,49,49,72,66,60,88,73,49,35,9,28,32,43,35,28,37,23,46,59,42,70,20,46,44,17,40,44,29,24,43,36,31,31,30,49,57,89,59,50,60,38,48,59,24,22,41,16,94,86,30,56,69,47,59,80,76,44,43,44,23,38,20,42,89,60,42,64,35,37,49,32,54,74,57,60,63,66,45,74,65,33,49,37,40,33,34,42,35,31,20,62,41,56,63,86,77,78,61,50,76,41,32,59,39,44,51,27,40,53,44,62,76,36,52,58,20,45,20,66,41,39,29,27,48,54,37,68,60,80,122

Nearest PDB structures (foldseek):
  1fux-assembly1_B  TM=9.670E-01  e=9.167E-21  Escherichia coli
  4beg-assembly1_A  TM=9.293E-01  e=9.689E-21  Mycobacterium tuberculosis H37Rv
  1vi3-assembly1_A  TM=9.626E-01  e=1.463E-19  Escherichia coli
  1fjj-assembly1_A-2  TM=9.630E-01  e=5.528E-19  Escherichia coli
  2evv-assembly2_D  TM=7.570E-01  e=1.539E-10  Helicobacter pylori 26695